Protein AF-A0A1Q2HXI7-F1 (afdb_monomer_lite)

pLDDT: mean 70.47, std 21.2, range [31.36, 97.31]

Radius of gyration: 25.27 Å; chains: 1; bounding box: 85×48×52 Å

Organism: NCBI:txid187491

Sequence (193 aa):
MLQSIVAFLFTVFSFFASLIGLDDVPLSSGNSSSDYTVTSSNPPQISPKPGLTPAGAVPASATPATTEQLNDFLASTWKPEPSFQGNTITFSAFSAVNQDRFPDFAGDGRFQVNAPGTCNGAAGAIAVVEPQFKSATLKKIGWLAVTEMACPGLEYETDLSKLFADDLEVRFDGPDTVYLVNSNVALKLNRER

InterPro domains:
  IPR038670 HslJ-like superfamily [G3DSA:2.40.128.270] (74-191)

Secondary structure (DSSP, 8-state):
----------------------------------------------PPPP--EEGGGS-TT-EEPPHHHHHHHHHS-EEESSPSTT--BEEEE--HHHHHH-GGG-STTEEEEE-TTSSS---EEEE--TTGGGSSEEEEEEEPPPP----TTHHHHHHHHHHTTS-EEEEESSSSEEEEE-SSEEEEEEE--

Structure (mmCIF, N/CA/C/O backbone):
data_AF-A0A1Q2HXI7-F1
#
_entry.id   AF-A0A1Q2HXI7-F1
#
loop_
_atom_site.group_PDB
_atom_site.id
_atom_site.type_symbol
_atom_site.label_atom_id
_atom_site.label_alt_id
_atom_site.label_comp_id
_atom_site.label_asym_id
_atom_site.label_entity_id
_atom_site.label_seq_id
_atom_site.pdbx_PDB_ins_code
_atom_site.Cartn_x
_atom_site.Cartn_y
_atom_site.Cartn_z
_atom_site.occupancy
_atom_site.B_iso_or_equiv
_atom_site.auth_seq_id
_atom_site.auth_comp_id
_atom_site.auth_asym_id
_atom_site.auth_atom_id
_atom_site.pdbx_PDB_model_num
ATOM 1 N N . MET A 1 1 ? -28.702 -30.358 -28.322 1.00 43.75 1 MET A N 1
ATOM 2 C CA . MET A 1 1 ? -28.091 -31.661 -28.664 1.00 43.75 1 MET A CA 1
ATOM 3 C C . MET A 1 1 ? -27.368 -31.518 -29.995 1.00 43.75 1 MET A C 1
ATOM 5 O O . MET A 1 1 ? -28.053 -31.387 -30.995 1.00 43.75 1 MET A O 1
ATOM 9 N N . LEU A 1 2 ? -26.032 -31.457 -29.965 1.00 36.56 2 LEU A N 1
ATOM 10 C CA . LEU A 1 2 ? -25.042 -31.717 -31.036 1.00 36.56 2 LEU A CA 1
ATOM 11 C C . LEU A 1 2 ? -23.685 -31.309 -30.413 1.00 36.56 2 LEU A C 1
ATOM 13 O O . LEU A 1 2 ? -23.475 -30.130 -30.163 1.00 36.56 2 LEU A O 1
ATOM 17 N N . GLN A 1 3 ? -22.996 -32.196 -29.694 1.00 36.84 3 GLN A N 1
ATOM 18 C CA . GLN A 1 3 ? -21.932 -33.107 -30.151 1.00 36.84 3 GLN A CA 1
ATOM 19 C C . GLN A 1 3 ? -20.717 -32.437 -30.824 1.00 36.84 3 GLN A C 1
ATOM 21 O O . GLN A 1 3 ? -20.801 -32.034 -31.975 1.00 36.84 3 GLN A O 1
ATOM 26 N N . SER A 1 4 ? -19.599 -32.491 -30.076 1.00 36.16 4 SER A N 1
ATOM 27 C CA . SER A 1 4 ? -18.215 -32.802 -30.496 1.00 36.16 4 SER A CA 1
ATOM 28 C C . SER A 1 4 ? -17.489 -31.767 -31.378 1.00 36.16 4 SER A C 1
ATOM 30 O O . SER A 1 4 ? -18.034 -31.259 -32.342 1.00 36.16 4 SER A O 1
ATOM 32 N N . ILE A 1 5 ? -16.228 -31.405 -31.115 1.00 44.72 5 ILE A N 1
ATOM 33 C CA . ILE A 1 5 ? -15.048 -32.264 -31.314 1.00 44.72 5 ILE A CA 1
ATOM 34 C C . ILE A 1 5 ? -13.875 -31.839 -30.408 1.00 44.72 5 ILE A C 1
ATOM 36 O O . ILE A 1 5 ? -13.642 -30.666 -30.131 1.00 44.72 5 ILE A O 1
ATOM 40 N N . VAL A 1 6 ? -13.158 -32.871 -29.969 1.00 37.91 6 VAL A N 1
ATOM 41 C CA . VAL A 1 6 ? -11.988 -32.919 -29.092 1.00 37.91 6 VAL A CA 1
ATOM 42 C C . VAL A 1 6 ? -10.676 -32.699 -29.868 1.00 37.91 6 VAL A C 1
ATOM 44 O O . VAL A 1 6 ? -10.537 -33.163 -30.994 1.00 37.91 6 VAL A O 1
ATOM 47 N N . ALA A 1 7 ? -9.749 -32.009 -29.195 1.00 38.38 7 ALA A N 1
ATOM 48 C CA . ALA A 1 7 ? -8.277 -32.006 -29.236 1.00 38.38 7 ALA A CA 1
ATOM 49 C C . ALA A 1 7 ? -7.478 -32.654 -30.396 1.00 38.38 7 ALA A C 1
ATOM 51 O O . ALA A 1 7 ? -7.620 -33.836 -30.685 1.00 38.38 7 ALA A O 1
ATOM 52 N N . PHE A 1 8 ? -6.470 -31.908 -30.872 1.00 35.16 8 PHE A N 1
ATOM 53 C CA . PHE A 1 8 ? -5.201 -32.376 -31.468 1.00 35.16 8 PHE A CA 1
ATOM 54 C C . PHE A 1 8 ? -4.112 -31.342 -31.086 1.00 35.16 8 PHE A C 1
ATOM 56 O O . PHE A 1 8 ? -4.282 -30.165 -31.378 1.00 35.16 8 PHE A O 1
ATOM 63 N N . LEU A 1 9 ? -3.186 -31.613 -30.155 1.00 34.84 9 LEU A N 1
ATOM 64 C CA . LEU A 1 9 ? -1.918 -32.372 -30.225 1.00 34.84 9 LEU A CA 1
ATOM 65 C C . LEU A 1 9 ? -0.755 -31.666 -30.967 1.00 34.84 9 LEU A C 1
ATOM 67 O O . LEU A 1 9 ? -0.789 -31.494 -32.176 1.00 34.84 9 LEU A O 1
ATOM 71 N N . PHE A 1 10 ? 0.285 -31.387 -30.164 1.00 35.06 10 PHE A N 1
ATOM 72 C CA . PHE A 1 10 ? 1.735 -31.287 -30.415 1.00 35.06 10 PHE A CA 1
ATOM 73 C C . PHE A 1 10 ? 2.300 -30.383 -31.523 1.00 35.06 10 PHE A C 1
ATOM 75 O O . PHE A 1 10 ? 2.240 -30.699 -32.705 1.00 35.06 10 PHE A O 1
ATOM 82 N N . THR A 1 11 ? 3.120 -29.418 -31.088 1.00 41.97 11 THR A N 1
ATOM 83 C CA . THR A 1 11 ? 4.330 -29.027 -31.829 1.00 41.97 11 THR A CA 1
ATOM 84 C C . THR A 1 11 ? 5.505 -28.891 -30.864 1.00 41.97 11 THR A C 1
ATOM 86 O O . THR A 1 11 ? 5.527 -28.010 -30.008 1.00 41.97 11 THR A O 1
ATOM 89 N N . VAL A 1 12 ? 6.463 -29.809 -30.998 1.00 40.88 12 VAL A N 1
ATOM 90 C CA . VAL A 1 12 ? 7.805 -29.752 -30.410 1.00 40.88 12 VAL A CA 1
ATOM 91 C C . VAL A 1 12 ? 8.682 -28.978 -31.390 1.00 40.88 12 VAL A C 1
ATOM 93 O O . VAL A 1 12 ? 8.798 -29.383 -32.544 1.00 40.88 12 VAL A O 1
ATOM 96 N N . PHE A 1 13 ? 9.308 -27.891 -30.942 1.00 38.28 13 PHE A N 1
ATOM 97 C CA . PHE A 1 13 ? 10.402 -27.252 -31.673 1.00 38.28 13 PHE A CA 1
ATOM 98 C C . PHE A 1 13 ? 11.733 -27.685 -31.051 1.00 38.28 13 PHE A C 1
ATOM 100 O O . PHE A 1 13 ? 12.000 -27.470 -29.872 1.00 38.28 13 PHE A O 1
ATOM 107 N N . SER A 1 14 ? 12.571 -28.327 -31.853 1.00 38.84 14 SER A N 1
ATOM 108 C CA . SER A 1 14 ? 13.992 -28.577 -31.603 1.00 38.84 14 SER A CA 1
ATOM 109 C C . SER A 1 14 ? 14.693 -28.429 -32.941 1.00 38.84 14 SER A C 1
ATOM 111 O O . SER A 1 14 ? 14.160 -28.973 -33.897 1.00 38.84 14 SER A O 1
ATOM 113 N N . PHE A 1 15 ? 15.807 -27.687 -32.985 1.00 34.84 15 PHE A N 1
ATOM 114 C CA . PHE A 1 15 ? 16.850 -27.554 -34.033 1.00 34.84 15 PHE A CA 1
ATOM 115 C C . PHE A 1 15 ? 17.408 -26.110 -33.918 1.00 34.84 15 PHE A C 1
ATOM 117 O O . PHE A 1 15 ? 16.617 -25.179 -33.853 1.00 34.84 15 PHE A O 1
ATOM 124 N N . PHE A 1 16 ? 18.702 -25.784 -33.806 1.00 40.81 16 PHE A N 1
ATOM 125 C CA . PHE A 1 16 ? 19.960 -26.418 -34.209 1.00 40.81 16 PHE A CA 1
ATOM 126 C C . PHE A 1 16 ? 21.081 -26.102 -33.197 1.00 40.81 16 PHE A C 1
ATOM 128 O O . PHE A 1 16 ? 21.228 -24.959 -32.771 1.00 40.81 16 PHE A O 1
ATOM 135 N N . ALA A 1 17 ? 21.928 -27.092 -32.904 1.00 35.31 17 ALA A N 1
ATOM 136 C CA . ALA A 1 17 ? 23.313 -26.876 -32.497 1.00 35.31 17 ALA A CA 1
ATOM 137 C C . ALA A 1 17 ? 24.189 -27.029 -33.748 1.00 35.31 17 ALA A C 1
ATOM 139 O O . ALA A 1 17 ? 24.080 -28.043 -34.438 1.00 35.31 17 ALA A O 1
ATOM 140 N N . SER A 1 18 ? 25.049 -26.050 -34.029 1.00 38.34 18 SER A N 1
ATOM 141 C CA . SER A 1 18 ? 26.099 -26.170 -35.044 1.00 38.34 18 SER A CA 1
ATOM 142 C C . SER A 1 18 ? 27.461 -25.962 -34.393 1.00 38.34 18 SER A C 1
ATOM 144 O O . SER A 1 18 ? 27.744 -24.907 -33.831 1.00 38.34 18 SER A O 1
ATOM 146 N N . LEU A 1 19 ? 28.265 -27.023 -34.478 1.00 35.91 19 LEU A N 1
ATOM 147 C CA . LEU A 1 19 ? 29.692 -27.096 -34.190 1.00 35.91 19 LEU A CA 1
ATOM 148 C C . LEU A 1 19 ? 30.504 -26.148 -35.085 1.00 35.91 19 LEU A C 1
ATOM 150 O O . LEU A 1 19 ? 30.270 -26.100 -36.292 1.00 35.91 19 LEU A O 1
ATOM 154 N N . ILE A 1 20 ? 31.565 -25.567 -34.519 1.00 47.22 20 ILE A N 1
ATOM 155 C CA . ILE A 1 20 ? 32.817 -25.273 -35.231 1.00 47.22 20 ILE A CA 1
ATOM 156 C C . ILE A 1 20 ? 33.977 -25.724 -34.316 1.00 47.22 20 ILE A C 1
ATOM 158 O O . ILE A 1 20 ? 34.183 -25.145 -33.253 1.00 47.22 20 ILE A O 1
ATOM 162 N N . GLY A 1 21 ? 34.684 -26.792 -34.707 1.00 31.48 21 GLY A N 1
ATOM 163 C CA . GLY A 1 21 ? 36.118 -27.025 -34.421 1.00 31.48 21 GLY A CA 1
ATOM 164 C C . GLY A 1 21 ? 36.905 -26.679 -35.699 1.00 31.48 21 GLY A C 1
ATOM 165 O O . GLY A 1 21 ? 36.270 -26.483 -36.732 1.00 31.48 21 GLY A O 1
ATOM 166 N N . LEU A 1 22 ? 38.228 -26.551 -35.792 1.00 35.12 22 LEU A N 1
ATOM 167 C CA . LEU A 1 22 ? 39.433 -26.862 -35.007 1.00 35.12 22 LEU A CA 1
ATOM 168 C C . LEU A 1 22 ? 40.416 -25.661 -35.203 1.00 35.12 22 LEU A C 1
ATOM 170 O O . LEU A 1 22 ? 40.120 -24.783 -36.007 1.00 35.12 22 LEU A O 1
ATOM 174 N N . ASP A 1 23 ? 41.504 -25.449 -34.455 1.00 35.28 23 ASP A N 1
ATOM 175 C CA . ASP A 1 23 ? 42.802 -26.137 -34.594 1.00 35.28 23 ASP A CA 1
ATOM 176 C C . ASP A 1 23 ? 43.780 -25.741 -33.462 1.00 35.28 23 ASP A C 1
ATOM 178 O O . ASP A 1 23 ? 43.841 -24.584 -33.039 1.00 35.28 23 ASP A O 1
ATOM 182 N N . ASP A 1 24 ? 44.571 -26.724 -33.021 1.00 39.41 24 ASP A N 1
ATOM 183 C CA . ASP A 1 24 ? 45.718 -26.648 -32.103 1.00 39.41 24 ASP A CA 1
ATOM 184 C C . ASP A 1 24 ? 47.001 -26.141 -32.794 1.00 39.41 24 ASP A C 1
ATOM 186 O O . ASP A 1 24 ? 47.374 -26.696 -33.825 1.00 39.41 24 ASP A O 1
ATOM 190 N N . VAL A 1 25 ? 47.767 -25.225 -32.169 1.00 36.28 25 VAL A N 1
ATOM 191 C CA . VAL A 1 25 ? 49.242 -25.075 -32.339 1.00 36.28 25 VAL A CA 1
ATOM 192 C C . VAL A 1 25 ? 49.869 -24.516 -31.029 1.00 36.28 25 VAL A C 1
ATOM 194 O O . VAL A 1 25 ? 49.248 -23.660 -30.397 1.00 36.28 25 VAL A O 1
ATOM 197 N N . PRO A 1 26 ? 51.061 -24.977 -30.568 1.00 38.78 26 PRO A N 1
ATOM 198 C CA . PRO A 1 26 ? 51.420 -24.993 -29.143 1.00 38.78 26 PRO A CA 1
ATOM 199 C C . PRO A 1 26 ? 52.303 -23.838 -28.613 1.00 38.78 26 PRO A C 1
ATOM 201 O O . PRO A 1 26 ? 52.951 -23.101 -29.350 1.00 38.78 26 PRO A O 1
ATOM 204 N N . LEU A 1 27 ? 52.317 -23.782 -27.273 1.00 42.19 27 LEU A N 1
ATOM 205 C CA . LEU A 1 27 ? 53.151 -23.082 -26.275 1.00 42.19 27 LEU A CA 1
ATOM 206 C C . LEU A 1 27 ? 54.453 -22.374 -26.717 1.00 42.19 27 LEU A C 1
ATOM 208 O O . LEU A 1 27 ? 55.395 -23.003 -27.193 1.00 42.19 27 LEU A O 1
ATOM 212 N N . SER A 1 28 ? 54.589 -21.109 -26.291 1.00 32.56 28 SER A N 1
ATOM 213 C CA . SER A 1 28 ? 55.872 -20.522 -25.878 1.00 32.56 28 SER A CA 1
ATOM 214 C C . SER A 1 28 ? 55.696 -19.685 -24.607 1.00 32.56 28 SER A C 1
ATOM 216 O O . SER A 1 28 ? 54.832 -18.817 -24.515 1.00 32.56 28 SER A O 1
ATOM 218 N N . SER A 1 29 ? 56.542 -19.986 -23.627 1.00 39.00 29 SER A N 1
ATOM 219 C CA . SER A 1 29 ? 56.650 -19.402 -22.294 1.00 39.00 29 SER A CA 1
ATOM 220 C C . SER A 1 29 ? 56.973 -17.906 -22.306 1.00 39.00 29 SER A C 1
ATOM 222 O O . SER A 1 29 ? 57.976 -17.491 -22.886 1.00 39.00 29 SER A O 1
ATOM 224 N N . GLY A 1 30 ? 56.190 -17.126 -21.562 1.00 31.36 30 GLY A N 1
ATOM 225 C CA . GLY A 1 30 ? 56.492 -15.747 -21.198 1.00 31.36 30 GLY A CA 1
ATOM 226 C C . GLY A 1 30 ? 56.004 -15.481 -19.781 1.00 31.36 30 GLY A C 1
ATOM 227 O O . GLY A 1 30 ? 54.820 -15.251 -19.561 1.00 31.36 30 GLY A O 1
ATOM 228 N N . ASN A 1 31 ? 56.922 -15.546 -18.817 1.00 38.25 31 ASN A N 1
ATOM 229 C CA . ASN A 1 31 ? 56.696 -15.073 -17.458 1.00 38.25 31 ASN A CA 1
ATOM 230 C C . ASN A 1 31 ? 56.321 -13.589 -17.503 1.00 38.25 31 ASN A C 1
ATOM 232 O O . ASN A 1 31 ? 57.149 -12.747 -17.845 1.00 38.25 31 ASN A O 1
ATOM 236 N N . SER A 1 32 ? 55.107 -13.255 -17.084 1.00 33.91 32 SER A N 1
ATOM 237 C CA . SER A 1 32 ? 54.831 -11.984 -16.422 1.00 33.91 32 SER A CA 1
ATOM 238 C C . SER A 1 32 ? 53.697 -12.190 -15.436 1.00 33.91 32 SER A C 1
ATOM 240 O O . SER A 1 32 ? 52.542 -12.390 -15.796 1.00 33.91 32 SER A O 1
ATOM 242 N N . SER A 1 33 ? 54.105 -12.201 -14.170 1.00 43.28 33 SER A N 1
ATOM 243 C CA . SER A 1 33 ? 53.243 -12.109 -13.008 1.00 43.28 33 SER A CA 1
ATOM 244 C C . SER A 1 33 ? 52.355 -10.878 -13.147 1.00 43.28 33 SER A C 1
ATOM 246 O O . SER A 1 33 ? 52.829 -9.748 -13.274 1.00 43.28 33 SER A O 1
ATOM 248 N N . SER A 1 34 ? 51.056 -11.109 -13.152 1.00 34.44 34 SER A N 1
ATOM 249 C CA . SER A 1 34 ? 50.068 -10.135 -12.728 1.00 34.44 34 SER A CA 1
ATOM 250 C C . SER A 1 34 ? 49.009 -10.946 -12.007 1.00 34.44 34 SER A C 1
ATOM 252 O O . SER A 1 34 ? 48.129 -11.544 -12.621 1.00 34.44 34 SER A O 1
ATOM 254 N N . ASP A 1 35 ? 49.189 -11.044 -10.693 1.00 34.19 35 ASP A N 1
ATOM 255 C CA . ASP A 1 35 ? 48.159 -11.468 -9.758 1.00 34.19 35 ASP A CA 1
ATOM 256 C C . ASP A 1 35 ? 46.945 -10.552 -9.943 1.00 34.19 35 ASP A C 1
ATOM 258 O O . ASP A 1 35 ? 46.860 -9.465 -9.371 1.00 34.19 35 ASP A O 1
ATOM 262 N N . TYR A 1 36 ? 45.988 -10.978 -10.761 1.00 35.16 36 TYR A N 1
ATOM 263 C CA . TYR A 1 36 ? 44.629 -10.471 -10.667 1.00 35.16 36 TYR A CA 1
ATOM 264 C C . TYR A 1 36 ? 43.922 -11.353 -9.655 1.00 35.16 36 TYR A C 1
ATOM 266 O O . TYR A 1 36 ? 43.255 -12.332 -9.991 1.00 35.16 36 TYR A O 1
ATOM 274 N N . THR A 1 37 ? 44.092 -11.016 -8.383 1.00 32.53 37 THR A N 1
ATOM 275 C CA . THR A 1 37 ? 43.175 -11.479 -7.355 1.00 32.53 37 THR A CA 1
ATOM 276 C C . THR A 1 37 ? 41.802 -10.945 -7.746 1.00 32.53 37 THR A C 1
ATOM 278 O O . THR A 1 37 ? 41.500 -9.769 -7.553 1.00 32.53 37 THR A O 1
ATOM 281 N N . VAL A 1 38 ? 40.956 -11.794 -8.331 1.00 39.12 38 VAL A N 1
ATOM 282 C CA . VAL A 1 38 ? 39.518 -11.537 -8.391 1.00 39.12 38 VAL A CA 1
ATOM 283 C C . VAL A 1 38 ? 39.011 -11.686 -6.960 1.00 39.12 38 VAL A C 1
ATOM 285 O O . VAL A 1 38 ? 38.424 -12.692 -6.575 1.00 39.12 38 VAL A O 1
ATOM 288 N N . THR A 1 39 ? 39.259 -10.677 -6.130 1.00 38.84 39 THR A N 1
ATOM 289 C CA . THR A 1 39 ? 38.436 -10.421 -4.954 1.00 38.84 39 THR A CA 1
ATOM 290 C C . THR A 1 39 ? 37.095 -9.917 -5.467 1.00 38.84 39 THR A C 1
ATOM 292 O O . THR A 1 39 ? 36.809 -8.725 -5.466 1.00 38.84 39 THR A O 1
ATOM 295 N N . SER A 1 40 ? 36.254 -10.848 -5.925 1.00 43.62 40 SER A N 1
ATOM 296 C CA . SER A 1 40 ? 34.808 -10.645 -5.908 1.00 43.62 40 SER A CA 1
ATOM 297 C C . SER A 1 40 ? 34.375 -10.713 -4.445 1.00 43.62 40 SER A C 1
ATOM 299 O O . SER A 1 40 ? 33.889 -11.726 -3.952 1.00 43.62 40 SER A O 1
ATOM 301 N N . SER A 1 41 ? 34.672 -9.648 -3.704 1.00 42.66 41 SER A N 1
ATOM 302 C CA . SER A 1 41 ? 34.328 -9.492 -2.292 1.00 42.66 41 SER A CA 1
ATOM 303 C C . SER A 1 41 ? 33.027 -8.716 -2.120 1.00 42.66 41 SER A C 1
ATOM 305 O O . SER A 1 41 ? 32.874 -7.995 -1.140 1.00 42.66 41 SER A O 1
ATOM 307 N N . ASN A 1 42 ? 32.089 -8.855 -3.058 1.00 41.44 42 ASN A N 1
ATOM 308 C CA . ASN A 1 42 ? 30.696 -8.552 -2.778 1.00 41.44 42 ASN A CA 1
ATOM 309 C C . ASN A 1 42 ? 29.934 -9.878 -2.772 1.00 41.44 42 ASN A C 1
ATOM 311 O O . ASN A 1 42 ? 29.746 -10.462 -3.843 1.00 41.44 42 ASN A O 1
ATOM 315 N N . PRO A 1 43 ? 29.507 -10.389 -1.598 1.00 42.59 43 PRO A N 1
ATOM 316 C CA . PRO A 1 43 ? 28.489 -11.433 -1.583 1.00 42.59 43 PRO A CA 1
ATOM 317 C C . PRO A 1 43 ? 27.288 -10.947 -2.411 1.00 42.59 43 PRO A C 1
ATOM 319 O O . PRO A 1 43 ? 27.071 -9.731 -2.481 1.00 42.59 43 PRO A O 1
ATOM 322 N N . PRO A 1 44 ? 26.506 -11.842 -3.048 1.00 43.09 44 PRO A N 1
ATOM 323 C CA . PRO A 1 44 ? 25.262 -11.426 -3.682 1.00 43.09 44 PRO A CA 1
ATOM 324 C C . PRO A 1 44 ? 24.482 -10.615 -2.649 1.00 43.09 44 PRO A C 1
ATOM 326 O O . PRO A 1 44 ? 24.187 -11.123 -1.565 1.00 43.09 44 PRO A O 1
ATOM 329 N N . GLN A 1 45 ? 24.242 -9.329 -2.933 1.00 46.25 45 GLN A N 1
ATOM 330 C CA . GLN A 1 45 ? 23.394 -8.508 -2.082 1.00 46.25 45 GLN A CA 1
ATOM 331 C C . GLN A 1 45 ? 22.036 -9.196 -2.071 1.00 46.25 45 GLN A C 1
ATOM 333 O O . GLN A 1 45 ? 21.282 -9.103 -3.039 1.00 46.25 45 GLN A O 1
ATOM 338 N N . ILE A 1 46 ? 21.753 -9.923 -0.989 1.00 49.25 46 ILE A N 1
ATOM 339 C CA . ILE A 1 46 ? 20.420 -10.420 -0.686 1.00 49.25 46 ILE A CA 1
ATOM 340 C C . ILE A 1 46 ? 19.568 -9.161 -0.643 1.00 49.25 46 ILE A C 1
ATOM 342 O O . ILE A 1 46 ? 19.712 -8.337 0.263 1.00 49.25 46 ILE A O 1
ATOM 346 N N . SER A 1 47 ? 18.766 -8.952 -1.685 1.00 52.53 47 SER A N 1
ATOM 347 C CA . SER A 1 47 ? 17.816 -7.854 -1.669 1.00 52.53 47 SER A CA 1
ATOM 348 C C . SER A 1 47 ? 16.883 -8.142 -0.498 1.00 52.53 47 SER A C 1
ATOM 350 O O . SER A 1 47 ? 16.355 -9.253 -0.421 1.00 52.53 47 SER A O 1
ATOM 352 N N . PRO A 1 48 ? 16.723 -7.224 0.469 1.00 55.09 48 PRO A N 1
ATOM 353 C CA . PRO A 1 48 ? 15.730 -7.427 1.504 1.00 55.09 48 PRO A CA 1
ATOM 354 C C . PRO A 1 48 ? 14.393 -7.636 0.798 1.00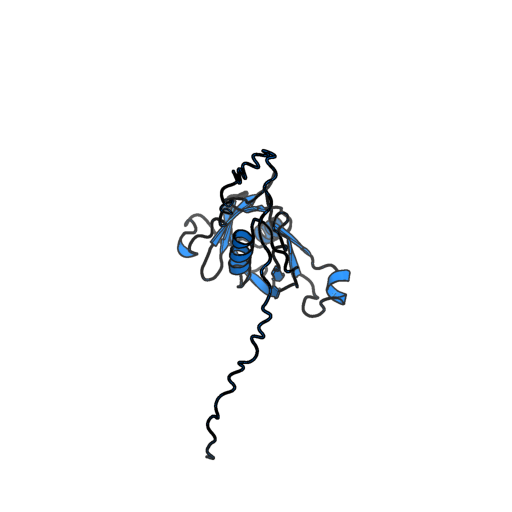 55.09 48 PRO A C 1
ATOM 356 O O . PRO A 1 48 ? 14.058 -6.899 -0.127 1.00 55.09 48 PRO A O 1
ATOM 359 N N . LYS A 1 49 ? 13.653 -8.668 1.195 1.00 63.62 49 LYS A N 1
ATOM 360 C CA . LYS A 1 49 ? 12.260 -8.802 0.776 1.00 63.62 49 LYS A CA 1
ATOM 361 C C . LYS A 1 49 ? 11.463 -7.673 1.429 1.00 63.62 49 LYS A C 1
ATOM 363 O O . LYS A 1 49 ? 11.799 -7.291 2.557 1.00 63.62 49 LYS A O 1
ATOM 368 N N . PRO A 1 50 ? 10.417 -7.135 0.784 1.00 60.59 50 PRO A N 1
ATOM 369 C CA . PRO A 1 50 ? 9.470 -6.302 1.499 1.00 60.59 50 PRO A CA 1
ATOM 370 C C . PRO A 1 50 ? 8.886 -7.167 2.612 1.00 60.59 50 PRO A C 1
ATOM 372 O O . PRO A 1 50 ? 8.785 -8.389 2.473 1.00 60.59 50 PRO A O 1
ATOM 375 N N . GLY A 1 51 ? 8.527 -6.553 3.732 1.00 73.81 51 GLY A N 1
ATOM 376 C CA . GLY A 1 51 ? 8.018 -7.254 4.911 1.00 73.81 51 GLY A CA 1
ATOM 377 C C . GLY A 1 51 ? 6.592 -7.733 4.710 1.00 73.81 51 GLY A C 1
ATOM 378 O O . GLY A 1 51 ? 5.741 -7.451 5.547 1.00 73.81 51 GLY A O 1
ATOM 379 N N . LEU A 1 52 ? 6.318 -8.401 3.586 1.00 84.25 52 LEU A N 1
ATOM 380 C CA . LEU A 1 52 ? 5.027 -8.987 3.307 1.00 84.25 52 LEU A CA 1
ATOM 381 C C . LEU A 1 52 ? 4.762 -10.073 4.334 1.00 84.25 52 LEU A C 1
ATOM 383 O O . LEU A 1 52 ? 5.463 -11.085 4.408 1.00 84.25 52 LEU A O 1
ATOM 387 N N . THR A 1 53 ? 3.728 -9.848 5.123 1.00 88.69 53 THR A N 1
ATOM 388 C CA . THR A 1 53 ? 3.203 -10.828 6.061 1.00 88.69 53 THR A CA 1
ATOM 389 C C . THR A 1 53 ? 1.915 -11.415 5.497 1.00 88.69 53 THR A C 1
ATOM 391 O O . THR A 1 53 ? 1.306 -10.825 4.604 1.00 88.69 53 THR A O 1
ATOM 394 N N . PRO A 1 54 ? 1.469 -12.590 5.967 1.00 90.75 54 PRO A N 1
ATOM 395 C CA . PRO A 1 54 ? 0.131 -13.071 5.644 1.00 90.75 54 PRO A CA 1
ATOM 396 C C . PRO A 1 54 ? -0.928 -12.025 6.018 1.00 90.75 54 PRO A C 1
ATOM 398 O O . PRO A 1 54 ? -0.808 -11.395 7.067 1.00 90.75 54 PRO A O 1
ATOM 401 N N . ALA A 1 55 ? -1.994 -11.878 5.225 1.00 86.69 55 ALA A N 1
ATOM 402 C CA . ALA A 1 55 ? -3.043 -10.879 5.484 1.00 86.69 55 ALA A CA 1
ATOM 403 C C . ALA A 1 55 ? -3.645 -10.968 6.907 1.00 86.69 55 ALA A C 1
ATOM 405 O O . ALA A 1 55 ? -3.967 -9.954 7.521 1.00 86.69 55 ALA A O 1
ATOM 406 N N . GLY A 1 56 ? -3.734 -12.177 7.477 1.00 84.38 56 GLY A N 1
ATOM 407 C CA . GLY A 1 56 ? -4.209 -12.407 8.849 1.00 84.38 56 GLY A CA 1
ATOM 408 C C . GLY A 1 56 ? -3.233 -12.012 9.968 1.00 84.38 56 GLY A C 1
ATOM 409 O O . GLY A 1 56 ? -3.599 -12.102 11.135 1.00 84.38 56 GLY A O 1
ATOM 410 N N . ALA A 1 57 ? -2.004 -11.599 9.643 1.00 89.94 57 ALA A N 1
ATOM 411 C CA . ALA A 1 57 ? -1.001 -11.149 10.612 1.00 89.94 57 ALA A CA 1
ATOM 412 C C . ALA A 1 57 ? -1.086 -9.642 10.921 1.00 89.94 57 ALA A C 1
ATOM 414 O O . ALA A 1 57 ? -0.312 -9.139 11.736 1.00 89.94 57 ALA A O 1
ATOM 415 N N . VAL A 1 58 ? -2.006 -8.916 10.276 1.00 92.44 58 VAL A N 1
ATOM 416 C CA . VAL A 1 58 ? -2.281 -7.504 10.569 1.00 92.44 58 VAL A CA 1
ATOM 417 C C . VAL A 1 58 ? -2.791 -7.371 12.015 1.00 92.44 58 VAL A C 1
ATOM 419 O O . VAL A 1 58 ? -3.688 -8.127 12.402 1.00 92.44 58 VAL A O 1
ATOM 422 N N . PRO A 1 59 ? -2.260 -6.436 12.828 1.00 94.50 59 PRO A N 1
ATOM 423 C CA . PRO A 1 59 ? -2.700 -6.257 14.209 1.00 94.50 59 PRO A CA 1
ATOM 424 C C . PRO A 1 59 ? -4.202 -5.993 14.327 1.00 94.50 59 PRO A C 1
ATOM 426 O O . PRO A 1 59 ? -4.785 -5.272 13.521 1.00 94.50 59 PRO A O 1
ATOM 429 N N . ALA A 1 60 ? -4.822 -6.508 15.390 1.00 94.00 60 ALA A N 1
ATOM 430 C CA . ALA A 1 60 ? -6.248 -6.297 15.652 1.00 94.00 60 ALA A CA 1
ATOM 431 C C . ALA A 1 60 ? -6.614 -4.824 15.938 1.00 94.00 60 ALA A C 1
ATOM 433 O O . ALA A 1 60 ? -7.785 -4.466 15.853 1.00 94.00 60 ALA A O 1
ATOM 434 N N . SER A 1 61 ? -5.631 -3.980 16.277 1.00 95.44 61 SER A N 1
ATOM 435 C CA . SER A 1 61 ? -5.798 -2.528 16.421 1.00 95.44 61 SER A CA 1
ATOM 436 C C . SER A 1 61 ? -5.929 -1.798 15.085 1.00 95.44 61 SER A C 1
ATOM 438 O O . SER A 1 61 ? -6.430 -0.676 15.071 1.00 95.44 61 SER A O 1
ATOM 440 N N . ALA A 1 62 ? -5.506 -2.412 13.975 1.00 96.62 62 ALA A N 1
ATOM 441 C CA . ALA A 1 62 ? -5.555 -1.786 12.667 1.00 96.62 62 ALA A CA 1
ATOM 442 C C . ALA A 1 62 ? -6.989 -1.802 12.120 1.00 96.62 62 ALA A C 1
ATOM 444 O O . ALA A 1 62 ? -7.544 -2.864 11.819 1.00 96.62 62 ALA A O 1
ATOM 445 N N . THR A 1 63 ? -7.590 -0.626 11.962 1.00 95.12 63 THR A N 1
ATOM 446 C CA . THR A 1 63 ? -8.980 -0.492 11.509 1.00 95.12 63 THR A CA 1
ATOM 447 C C . THR A 1 63 ? -9.055 -0.058 10.049 1.00 95.12 63 THR A C 1
ATOM 449 O O . THR A 1 63 ? -8.194 0.705 9.610 1.00 95.12 63 THR A O 1
ATOM 452 N N . PRO A 1 64 ? -10.089 -0.474 9.294 1.00 93.62 64 PRO A N 1
ATOM 453 C CA . PRO A 1 64 ? -10.326 0.034 7.944 1.00 93.62 64 PRO A CA 1
ATOM 454 C C . PRO A 1 64 ? -10.348 1.571 7.922 1.00 93.62 64 PRO A C 1
ATOM 456 O O . PRO A 1 64 ? -10.945 2.189 8.804 1.00 93.62 64 PRO A O 1
ATOM 459 N N . ALA A 1 65 ? -9.685 2.176 6.936 1.00 91.56 65 ALA A N 1
ATOM 460 C CA . ALA A 1 65 ? -9.614 3.626 6.775 1.00 91.56 65 ALA A CA 1
ATOM 461 C C . ALA A 1 65 ? -11.003 4.269 6.609 1.00 91.56 65 ALA A C 1
ATOM 463 O O . ALA A 1 65 ? -11.851 3.760 5.869 1.00 91.56 65 ALA A O 1
ATOM 464 N N . THR A 1 66 ? -11.219 5.427 7.240 1.00 89.62 66 THR A N 1
ATOM 465 C CA . THR A 1 66 ? -12.327 6.323 6.870 1.00 89.62 66 THR A CA 1
ATOM 466 C C . THR A 1 66 ? -12.043 7.024 5.541 1.00 89.62 66 THR A C 1
ATOM 468 O O . THR A 1 66 ? -10.914 7.017 5.048 1.00 89.62 66 THR A O 1
ATOM 471 N N . THR A 1 67 ? -13.050 7.693 4.977 1.00 85.31 67 THR A N 1
ATOM 472 C CA . THR A 1 67 ? -12.894 8.543 3.787 1.00 85.31 67 THR A CA 1
ATOM 473 C C . THR A 1 67 ? -11.774 9.571 3.952 1.00 85.31 67 THR A C 1
ATOM 475 O O . THR A 1 67 ? -10.937 9.736 3.069 1.00 85.31 67 THR A O 1
ATOM 478 N N . GLU A 1 68 ? -11.746 10.269 5.087 1.00 87.25 68 GLU A N 1
ATOM 479 C CA . GLU A 1 68 ? -10.775 11.326 5.374 1.00 87.25 68 GLU A CA 1
ATOM 480 C C . GLU A 1 68 ? -9.364 10.753 5.491 1.00 87.25 68 GLU A C 1
ATOM 482 O O . GLU A 1 68 ? -8.424 11.309 4.927 1.00 87.25 68 GLU A O 1
ATOM 487 N N . GLN A 1 69 ? -9.226 9.609 6.165 1.00 91.69 69 GLN A N 1
ATOM 488 C CA . GLN A 1 69 ? -7.953 8.903 6.288 1.00 91.69 69 GLN A CA 1
ATOM 489 C C . GLN A 1 69 ? -7.461 8.368 4.944 1.00 91.69 69 GLN A C 1
ATOM 491 O O . GLN A 1 69 ? -6.266 8.399 4.679 1.00 91.69 69 GLN A O 1
ATOM 496 N N . LEU A 1 70 ? -8.361 7.901 4.076 1.00 89.12 70 LEU A N 1
ATOM 497 C CA . LEU A 1 70 ? -7.995 7.439 2.741 1.00 89.12 70 LEU A CA 1
ATOM 498 C C . LEU A 1 70 ? -7.523 8.601 1.854 1.00 89.12 70 LEU A C 1
ATOM 500 O O . LEU A 1 70 ? -6.541 8.459 1.130 1.00 89.12 70 LEU A O 1
ATOM 504 N N . ASN A 1 71 ? -8.175 9.763 1.944 1.00 87.12 71 ASN A N 1
ATOM 505 C CA . ASN A 1 71 ? -7.733 10.975 1.251 1.00 87.12 71 ASN A CA 1
ATOM 506 C C . ASN A 1 71 ? -6.350 11.433 1.732 1.00 87.12 71 ASN A C 1
ATOM 508 O O . ASN A 1 71 ? -5.479 11.724 0.915 1.00 87.12 71 ASN A O 1
ATOM 512 N N . ASP A 1 72 ? -6.132 11.453 3.047 1.00 90.81 72 ASP A N 1
ATOM 513 C CA . ASP A 1 72 ? -4.829 11.767 3.638 1.00 90.81 72 ASP A CA 1
ATOM 514 C C . ASP A 1 72 ? -3.759 10.729 3.257 1.00 90.81 72 ASP A C 1
ATOM 516 O O . ASP A 1 72 ? -2.638 11.095 2.904 1.00 90.81 72 ASP A O 1
ATOM 520 N N . PHE A 1 73 ? -4.114 9.442 3.225 1.00 92.44 73 PHE A N 1
ATOM 521 C CA . PHE A 1 73 ? -3.245 8.367 2.748 1.00 92.44 73 PHE A CA 1
ATOM 522 C C . PHE A 1 73 ? -2.770 8.612 1.312 1.00 92.44 73 PHE A C 1
ATOM 524 O O . PHE A 1 73 ? -1.568 8.560 1.057 1.00 92.44 73 PHE A O 1
ATOM 531 N N . LEU A 1 74 ? -3.690 8.917 0.393 1.00 89.94 74 LEU A N 1
ATOM 532 C CA . LEU A 1 74 ? -3.381 9.157 -1.021 1.00 89.94 74 LEU A CA 1
ATOM 533 C C . LEU A 1 74 ? -2.571 10.441 -1.242 1.00 89.94 74 LEU A C 1
ATOM 535 O O . LEU A 1 74 ? -1.798 10.514 -2.191 1.00 89.94 74 LEU A O 1
ATOM 539 N N . ALA A 1 75 ? -2.721 11.439 -0.370 1.00 90.75 75 ALA A N 1
ATOM 540 C CA . ALA A 1 75 ? -1.959 12.686 -0.424 1.00 90.75 75 ALA A CA 1
ATOM 541 C C . ALA A 1 75 ? -0.559 12.590 0.217 1.00 90.75 75 ALA A C 1
ATOM 543 O O . ALA A 1 75 ? 0.216 13.544 0.130 1.00 90.75 75 ALA A O 1
ATOM 544 N N . SER A 1 76 ? -0.239 11.470 0.869 1.00 93.94 76 SER A N 1
ATOM 545 C CA . SER A 1 76 ? 0.965 11.313 1.688 1.00 93.94 76 SER A CA 1
ATOM 546 C C . SER A 1 76 ? 2.028 10.427 1.048 1.00 93.94 76 SER A C 1
ATOM 548 O O . SER A 1 76 ? 1.759 9.620 0.156 1.00 93.94 76 SER A O 1
ATOM 550 N N . THR A 1 77 ? 3.249 10.554 1.568 1.00 94.56 77 THR A N 1
ATOM 551 C CA . THR A 1 77 ? 4.367 9.669 1.241 1.00 94.56 77 THR A CA 1
ATOM 552 C C . THR A 1 77 ? 4.565 8.632 2.336 1.00 94.56 77 THR A C 1
ATOM 554 O O . THR A 1 77 ? 4.580 8.945 3.529 1.00 94.56 77 THR A O 1
ATOM 557 N N . TRP A 1 78 ? 4.736 7.381 1.921 1.00 94.75 78 TRP A N 1
ATOM 558 C CA . TRP A 1 78 ? 4.779 6.236 2.816 1.00 94.75 78 TRP A CA 1
ATOM 559 C C . TRP A 1 78 ? 6.040 5.415 2.607 1.00 94.75 78 TRP A C 1
ATOM 561 O O . TRP A 1 78 ? 6.406 5.087 1.487 1.00 94.75 78 TRP A O 1
ATOM 571 N N . LYS A 1 79 ? 6.694 5.022 3.690 1.00 93.81 79 LYS A N 1
ATOM 572 C CA . LYS A 1 79 ? 7.885 4.183 3.676 1.00 93.81 79 LYS A CA 1
ATOM 573 C C . LYS A 1 79 ? 7.526 2.749 4.061 1.00 93.81 79 LYS A C 1
ATOM 575 O O . LYS A 1 79 ? 7.049 2.537 5.179 1.00 93.81 79 LYS A O 1
ATOM 580 N N . PRO A 1 80 ? 7.765 1.755 3.193 1.00 91.12 80 PRO A N 1
ATOM 581 C CA . PRO A 1 80 ? 7.541 0.363 3.555 1.00 91.12 80 PRO A CA 1
ATOM 582 C C . PRO A 1 80 ? 8.474 -0.125 4.660 1.00 91.12 80 PRO A C 1
ATOM 584 O O . PRO A 1 80 ? 9.597 0.363 4.802 1.00 91.12 80 PRO A O 1
ATOM 587 N N . GLU A 1 81 ? 8.032 -1.129 5.413 1.00 89.44 81 GLU A N 1
ATOM 588 C CA . GLU A 1 81 ? 8.838 -1.776 6.446 1.00 89.44 81 GLU A CA 1
ATOM 589 C C . GLU A 1 81 ? 9.051 -3.277 6.156 1.00 89.44 81 GLU A C 1
ATOM 591 O O . GLU A 1 81 ? 8.075 -4.024 6.070 1.00 89.44 81 GLU A O 1
ATOM 596 N N . PRO A 1 82 ? 10.312 -3.747 6.036 1.00 86.81 82 PRO A N 1
ATOM 597 C CA . PRO A 1 82 ? 11.522 -2.956 5.825 1.00 86.81 82 PRO A CA 1
ATOM 598 C C . PRO A 1 82 ? 11.501 -2.185 4.495 1.00 86.81 82 PRO A C 1
ATOM 600 O O . PRO A 1 82 ? 10.883 -2.589 3.507 1.00 86.81 82 PRO A O 1
ATOM 603 N N . SER A 1 83 ? 12.241 -1.079 4.478 1.00 84.06 83 SER A N 1
ATOM 604 C CA . SER A 1 83 ? 12.495 -0.289 3.274 1.00 84.06 83 SER A CA 1
ATOM 605 C C . SER A 1 83 ? 13.754 -0.800 2.576 1.00 84.06 83 SER A C 1
ATOM 607 O O . SER A 1 83 ? 14.740 -1.155 3.225 1.00 84.06 83 SER A O 1
ATOM 609 N N . PHE A 1 84 ? 13.730 -0.808 1.248 1.00 81.88 84 PHE A N 1
ATOM 610 C CA . PHE A 1 84 ? 14.874 -1.089 0.395 1.00 81.88 84 PHE A CA 1
ATOM 611 C C . PHE A 1 84 ? 15.424 0.219 -0.172 1.00 81.88 84 PHE A C 1
ATOM 613 O O . PHE A 1 84 ? 14.694 0.968 -0.805 1.00 81.88 84 PHE A O 1
ATOM 620 N N . GLN A 1 85 ? 16.704 0.515 0.072 1.00 82.06 85 GLN A N 1
ATOM 621 C CA . GLN A 1 85 ? 17.373 1.734 -0.421 1.00 82.06 85 GLN A CA 1
ATOM 622 C C . GLN A 1 85 ? 16.647 3.055 -0.089 1.00 82.06 85 GLN A C 1
ATOM 624 O O . GLN A 1 85 ? 16.802 4.048 -0.791 1.00 82.06 85 GLN A O 1
ATOM 629 N N . GLY A 1 86 ? 15.864 3.086 0.995 1.00 82.06 86 GLY A N 1
ATOM 630 C CA . GLY A 1 86 ? 15.086 4.271 1.357 1.00 82.06 86 GLY A CA 1
ATOM 631 C C . GLY A 1 86 ? 13.883 4.519 0.447 1.00 82.06 86 GLY A C 1
ATOM 632 O O . GLY A 1 86 ? 13.400 5.643 0.407 1.00 82.06 86 GLY A O 1
ATOM 633 N N . ASN A 1 87 ? 13.407 3.496 -0.269 1.00 84.50 87 ASN A N 1
ATOM 634 C CA . ASN A 1 87 ? 12.237 3.600 -1.126 1.00 84.50 87 ASN A CA 1
ATOM 635 C C . ASN A 1 87 ? 10.996 4.073 -0.361 1.00 84.50 87 ASN A C 1
ATOM 637 O O . ASN A 1 87 ? 10.794 3.762 0.819 1.00 84.50 87 ASN A O 1
ATOM 641 N N . THR A 1 88 ? 10.135 4.761 -1.096 1.00 90.38 88 THR A N 1
ATOM 642 C CA . THR A 1 88 ? 8.848 5.257 -0.619 1.00 90.38 88 THR A CA 1
ATOM 643 C C . THR A 1 88 ? 7.750 4.825 -1.580 1.00 90.38 88 THR A C 1
ATOM 645 O O . THR A 1 88 ? 8.025 4.253 -2.632 1.00 90.38 88 THR A O 1
ATOM 648 N N . ILE A 1 89 ? 6.499 5.037 -1.193 1.00 89.12 89 ILE A N 1
ATOM 649 C CA . ILE A 1 89 ? 5.299 4.813 -1.984 1.00 89.12 89 ILE A CA 1
ATOM 650 C C . ILE A 1 89 ? 4.481 6.100 -1.926 1.00 89.12 89 ILE A C 1
ATOM 652 O O . ILE A 1 89 ? 4.182 6.603 -0.841 1.00 89.12 89 ILE A 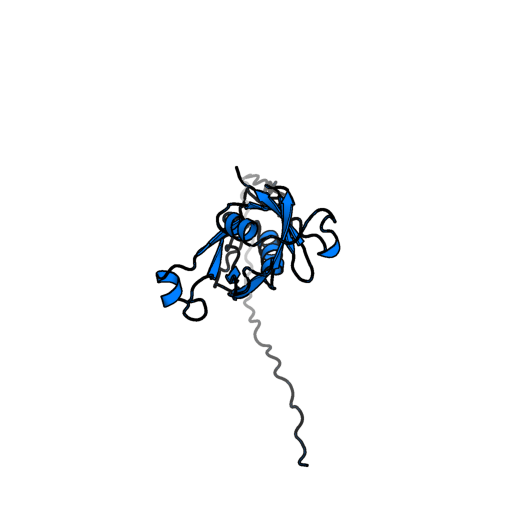O 1
ATOM 656 N N . THR A 1 90 ? 4.119 6.624 -3.091 1.00 89.06 90 THR A N 1
ATOM 657 C CA . THR A 1 90 ? 3.215 7.766 -3.248 1.00 89.06 90 THR A CA 1
ATOM 658 C C . THR A 1 90 ? 2.119 7.437 -4.249 1.00 89.06 90 THR A C 1
ATOM 660 O O . THR A 1 90 ? 2.247 6.522 -5.068 1.00 89.06 90 THR A O 1
ATOM 663 N N . PHE A 1 91 ? 1.038 8.209 -4.202 1.00 87.19 91 PHE A N 1
ATOM 664 C CA . PHE A 1 91 ? -0.101 8.057 -5.095 1.00 87.19 91 PHE A CA 1
ATOM 665 C C . PHE A 1 91 ? -0.328 9.377 -5.818 1.00 87.19 91 PHE A C 1
ATOM 667 O O . PHE A 1 91 ? -0.630 10.396 -5.206 1.00 87.19 91 PHE A O 1
ATOM 674 N N . SER A 1 92 ? -0.155 9.383 -7.135 1.00 82.88 92 SER A N 1
ATOM 675 C CA . SER A 1 92 ? -0.376 10.580 -7.946 1.00 82.88 92 SER A CA 1
ATOM 676 C C . SER A 1 92 ? -1.651 10.427 -8.751 1.00 82.88 92 SER A C 1
ATOM 678 O O . SER A 1 92 ? -1.839 9.400 -9.406 1.00 82.88 92 SER A O 1
ATOM 680 N N . ALA A 1 93 ? -2.498 11.455 -8.752 1.00 82.00 93 ALA A N 1
ATOM 681 C CA . ALA A 1 93 ? -3.670 11.485 -9.617 1.00 82.00 93 ALA A CA 1
ATOM 682 C C . ALA A 1 93 ? -3.269 11.223 -11.077 1.00 82.00 93 ALA A C 1
ATOM 684 O O . ALA A 1 93 ? -2.239 11.711 -11.557 1.00 82.00 93 ALA A O 1
ATOM 685 N N . PHE A 1 94 ? -4.079 10.440 -11.784 1.00 75.56 94 PHE A N 1
ATOM 686 C CA . PHE A 1 94 ? -3.814 10.094 -13.173 1.00 75.56 94 PHE A CA 1
ATOM 687 C C . PHE A 1 94 ? -4.004 11.336 -14.061 1.00 75.56 94 PHE A C 1
ATOM 689 O O . PHE A 1 94 ? -5.126 11.724 -14.391 1.00 75.56 94 PHE A O 1
ATOM 696 N N . SER A 1 95 ? -2.892 12.009 -14.382 1.00 72.19 95 SER A N 1
ATOM 697 C CA . SER A 1 95 ? -2.892 13.290 -15.104 1.00 72.19 95 SER A CA 1
ATOM 698 C C . SER A 1 95 ? -3.552 13.189 -16.483 1.00 72.19 95 SER A C 1
ATOM 700 O O . SER A 1 95 ? -3.493 12.137 -17.113 1.00 72.19 95 SER A O 1
ATOM 702 N N . ALA A 1 96 ? -4.103 14.296 -16.998 1.00 67.00 96 ALA A N 1
ATOM 703 C CA . ALA A 1 96 ? -4.706 14.348 -18.337 1.00 67.00 96 ALA A CA 1
ATOM 704 C C . ALA A 1 96 ? -3.754 13.844 -19.445 1.00 67.00 96 ALA A C 1
ATOM 706 O O . ALA A 1 96 ? -4.169 13.115 -20.336 1.00 67.00 96 ALA A O 1
ATOM 707 N N . VAL A 1 97 ? -2.453 14.131 -19.324 1.00 65.88 97 VAL A N 1
ATOM 708 C CA . VAL A 1 97 ? -1.423 13.638 -20.258 1.00 65.88 97 VAL A CA 1
ATOM 709 C C . VAL A 1 97 ? -1.316 12.108 -20.231 1.00 65.88 97 VAL A C 1
ATOM 711 O O . VAL A 1 97 ? -1.107 11.474 -21.264 1.00 65.88 97 VAL A O 1
ATOM 714 N N . ASN A 1 98 ? -1.482 11.494 -19.058 1.00 68.62 98 ASN A N 1
ATOM 715 C CA . ASN A 1 98 ? -1.510 10.039 -18.934 1.00 68.62 98 ASN A CA 1
ATOM 716 C C . ASN A 1 98 ? -2.843 9.453 -19.417 1.00 68.62 98 ASN A C 1
ATOM 718 O O . ASN A 1 98 ? -2.841 8.342 -19.937 1.00 68.62 98 ASN A O 1
ATOM 722 N N . GLN A 1 99 ? -3.955 10.185 -19.298 1.00 71.62 99 GLN A N 1
ATOM 723 C CA . GLN A 1 99 ? -5.269 9.750 -19.790 1.00 71.62 99 GLN A CA 1
ATOM 724 C C . GLN A 1 99 ? -5.284 9.590 -21.314 1.00 71.62 99 GLN A C 1
ATOM 726 O O . GLN A 1 99 ? -5.785 8.583 -21.803 1.00 71.62 99 GLN A O 1
ATOM 731 N N . ASP A 1 100 ? -4.658 10.507 -22.056 1.00 72.44 100 ASP A N 1
ATOM 732 C CA . ASP A 1 100 ? -4.553 10.397 -23.518 1.00 72.44 100 ASP A CA 1
ATOM 733 C C . ASP A 1 100 ? -3.738 9.167 -23.950 1.00 72.44 100 ASP A C 1
ATOM 735 O O . ASP A 1 100 ? -4.037 8.517 -24.952 1.00 72.44 100 ASP A O 1
ATOM 739 N N . ARG A 1 101 ? -2.699 8.826 -23.177 1.00 71.62 101 ARG A N 1
ATOM 740 C CA . ARG A 1 101 ? -1.837 7.664 -23.437 1.00 71.62 101 ARG A CA 1
ATOM 741 C C . ARG A 1 101 ? -2.467 6.343 -22.987 1.00 71.62 101 ARG A C 1
ATOM 743 O O . ARG A 1 101 ? -2.158 5.298 -23.554 1.00 71.62 101 ARG A O 1
ATOM 750 N N . PHE A 1 102 ? -3.318 6.391 -21.967 1.00 74.50 102 PHE A N 1
ATOM 751 C CA . PHE A 1 102 ? -3.910 5.236 -21.303 1.00 74.50 102 PHE A CA 1
ATOM 752 C C . PHE A 1 102 ? -5.408 5.485 -21.040 1.00 74.50 102 PHE A C 1
ATOM 754 O O . PHE A 1 102 ? -5.817 5.646 -19.886 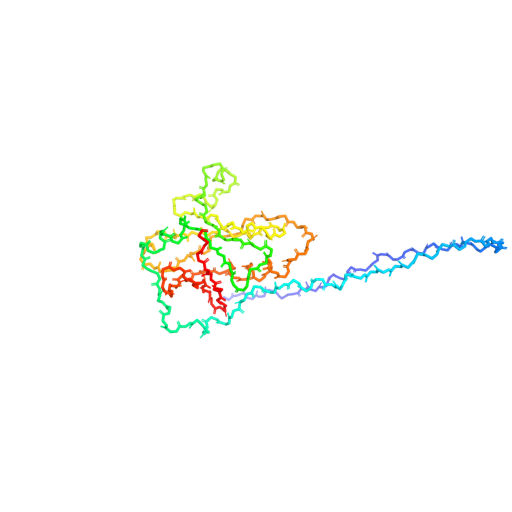1.00 74.50 102 PHE A O 1
ATOM 761 N N . PRO A 1 103 ? -6.245 5.510 -22.092 1.00 73.94 103 PRO A N 1
ATOM 762 C CA . PRO A 1 103 ? -7.652 5.907 -21.985 1.00 73.94 103 PRO A CA 1
ATOM 763 C C . PRO A 1 103 ? -8.481 4.974 -21.094 1.00 73.94 103 PRO A C 1
ATOM 765 O O . PRO A 1 103 ? -9.408 5.425 -20.425 1.00 73.94 103 PRO A O 1
ATOM 768 N N . ASP A 1 104 ? -8.105 3.697 -20.987 1.00 73.31 104 ASP A N 1
ATOM 769 C CA . ASP A 1 104 ? -8.761 2.725 -20.095 1.00 73.31 104 ASP A CA 1
ATOM 770 C C . ASP A 1 104 ? -8.585 3.070 -18.599 1.00 73.31 104 ASP A C 1
ATOM 772 O O . ASP A 1 104 ? -9.352 2.639 -17.729 1.00 73.31 104 ASP A O 1
ATOM 776 N N . PHE A 1 105 ? -7.588 3.905 -18.301 1.00 71.50 105 PHE A N 1
ATOM 777 C CA . PHE A 1 105 ? -7.268 4.423 -16.976 1.00 71.50 105 PHE A CA 1
ATOM 778 C C . PHE A 1 105 ? -7.728 5.876 -16.795 1.00 71.50 105 PHE A C 1
ATOM 780 O O . PHE A 1 105 ? -7.391 6.491 -15.786 1.00 71.50 105 PHE A O 1
ATOM 787 N N . ALA A 1 106 ? -8.500 6.432 -17.735 1.00 70.50 106 ALA A N 1
ATOM 788 C CA . ALA A 1 106 ? -9.032 7.784 -17.638 1.00 70.50 106 ALA A CA 1
ATOM 789 C C . ALA A 1 106 ? -10.262 7.879 -16.722 1.00 70.50 106 ALA A C 1
ATOM 791 O O . ALA A 1 106 ? -11.073 6.953 -16.613 1.00 70.50 106 ALA A O 1
ATOM 792 N N . GLY A 1 107 ? -10.404 9.026 -16.059 1.00 70.81 107 GLY A N 1
ATOM 793 C CA . GLY A 1 107 ? -11.513 9.342 -15.161 1.00 70.81 107 GLY A CA 1
ATOM 794 C C . GLY A 1 107 ? -11.055 9.806 -13.781 1.00 70.81 107 GLY A C 1
ATOM 795 O O . GLY A 1 107 ? -9.920 9.565 -13.366 1.00 70.81 107 GLY A O 1
ATOM 796 N N . ASP A 1 108 ? -11.966 10.470 -13.079 1.00 72.06 108 ASP A N 1
ATOM 797 C CA . ASP A 1 108 ? -11.730 10.990 -11.734 1.00 72.06 108 ASP A CA 1
ATOM 798 C C . ASP A 1 108 ? -11.510 9.856 -10.716 1.00 72.06 108 ASP A C 1
ATOM 800 O O . ASP A 1 108 ? -11.949 8.720 -10.911 1.00 72.06 108 ASP A O 1
ATOM 804 N N . GLY A 1 109 ? -10.791 10.153 -9.627 1.00 74.56 109 GLY A N 1
ATOM 805 C CA . GLY A 1 109 ? -10.535 9.190 -8.543 1.00 74.56 109 GLY A CA 1
ATOM 806 C C . GLY A 1 109 ? -9.510 8.097 -8.872 1.00 74.56 109 GLY A C 1
ATOM 807 O O . GLY A 1 109 ? -9.410 7.098 -8.157 1.00 74.56 109 GLY A O 1
ATOM 808 N N . ARG A 1 110 ? -8.731 8.255 -9.946 1.00 80.31 110 ARG A N 1
ATOM 809 C CA . ARG A 1 110 ? -7.711 7.284 -10.367 1.00 80.31 110 ARG A CA 1
ATOM 810 C C . ARG A 1 110 ? -6.315 7.749 -9.994 1.00 80.31 110 ARG A C 1
ATOM 812 O O . ARG A 1 110 ? -5.955 8.905 -10.214 1.00 80.31 110 ARG A O 1
ATOM 819 N N . PHE A 1 111 ? -5.523 6.827 -9.460 1.00 82.25 111 PHE A N 1
ATOM 820 C CA . PHE A 1 111 ? -4.192 7.093 -8.942 1.00 82.25 111 PHE A CA 1
ATOM 821 C C . PHE A 1 111 ? -3.180 6.110 -9.527 1.00 82.25 111 PHE A C 1
ATOM 823 O O . PHE A 1 111 ? -3.374 4.895 -9.559 1.00 82.25 111 PHE A O 1
ATOM 830 N N . GLN A 1 112 ? -2.055 6.646 -9.969 1.00 81.38 112 GLN A N 1
ATOM 831 C CA . GLN A 1 112 ? -0.865 5.857 -10.225 1.00 81.38 112 GLN A CA 1
ATOM 832 C C . GLN A 1 112 ? -0.120 5.648 -8.907 1.00 81.38 112 GLN A C 1
ATOM 834 O O . GLN A 1 112 ? 0.092 6.602 -8.156 1.00 81.38 112 GLN A O 1
ATOM 839 N N . VAL A 1 113 ? 0.290 4.408 -8.648 1.00 84.44 113 VAL A N 1
ATOM 840 C CA . VAL A 1 113 ? 1.220 4.083 -7.568 1.00 84.44 113 VAL A CA 1
ATOM 841 C C . VAL A 1 113 ? 2.628 4.377 -8.062 1.00 84.44 113 VAL A C 1
ATOM 843 O O . VAL A 1 113 ? 3.030 3.901 -9.121 1.00 84.44 113 VAL A O 1
ATOM 846 N N . ASN A 1 114 ? 3.390 5.141 -7.291 1.00 80.94 114 ASN A N 1
ATOM 847 C CA . ASN A 1 114 ? 4.800 5.377 -7.557 1.00 80.94 114 ASN A CA 1
ATOM 848 C C . ASN A 1 114 ? 5.610 4.811 -6.400 1.00 80.94 114 ASN A C 1
ATOM 850 O O . ASN A 1 114 ? 5.344 5.141 -5.248 1.00 80.94 114 ASN A O 1
ATOM 854 N N . ALA A 1 115 ? 6.609 3.989 -6.709 1.00 80.69 115 ALA A N 1
ATOM 855 C CA . ALA A 1 115 ? 7.549 3.470 -5.724 1.00 80.69 115 ALA A CA 1
ATOM 856 C C . ALA A 1 115 ? 8.990 3.787 -6.156 1.00 80.69 115 ALA A C 1
ATOM 858 O O . ALA A 1 115 ? 9.646 2.942 -6.765 1.00 80.69 115 ALA A O 1
ATOM 859 N N . PRO A 1 116 ? 9.482 5.020 -5.946 1.00 71.62 116 PRO A N 1
ATOM 860 C CA . PRO A 1 116 ? 10.860 5.364 -6.284 1.00 71.62 116 PRO A CA 1
ATOM 861 C C . PRO A 1 116 ? 11.852 4.533 -5.461 1.00 71.62 116 PRO A C 1
ATOM 863 O O . PRO A 1 116 ? 11.591 4.196 -4.309 1.00 71.62 116 PRO A O 1
ATOM 866 N N . GLY A 1 117 ? 13.007 4.216 -6.048 1.00 67.75 117 GLY A N 1
ATOM 867 C CA . GLY A 1 117 ? 14.014 3.342 -5.427 1.00 67.75 117 GLY A CA 1
ATOM 868 C C . GLY A 1 117 ? 13.822 1.856 -5.740 1.00 67.75 117 GLY A C 1
ATOM 869 O O . GLY A 1 117 ? 14.621 1.027 -5.308 1.00 67.75 117 GLY A O 1
ATOM 870 N N . THR A 1 118 ? 12.798 1.513 -6.520 1.00 73.19 118 THR A N 1
ATOM 871 C CA . THR A 1 118 ? 12.676 0.202 -7.150 1.00 73.19 118 THR A CA 1
ATOM 872 C C . THR A 1 118 ? 13.278 0.250 -8.573 1.00 73.19 118 THR A C 1
ATOM 874 O O . THR A 1 118 ? 13.313 1.310 -9.197 1.00 73.19 118 THR A O 1
ATOM 877 N N . CYS A 1 119 ? 13.837 -0.864 -9.062 1.00 75.69 119 CYS A N 1
ATOM 878 C CA . CYS A 1 119 ? 14.531 -0.972 -10.356 1.00 75.69 119 CYS A CA 1
ATOM 879 C C . CYS A 1 119 ? 13.679 -0.549 -11.571 1.00 75.69 119 CYS A C 1
ATOM 881 O O . CYS A 1 119 ? 14.139 0.235 -12.395 1.00 75.69 119 CYS A O 1
ATOM 883 N N . ASN A 1 120 ? 12.446 -1.032 -11.678 1.00 72.88 120 ASN A N 1
ATOM 884 C CA . ASN A 1 120 ? 11.530 -0.801 -12.793 1.00 72.88 120 ASN A CA 1
ATOM 885 C C . ASN A 1 120 ? 10.343 0.107 -12.436 1.00 72.88 120 ASN A C 1
ATOM 887 O O . ASN A 1 120 ? 9.546 0.462 -13.306 1.00 72.88 120 ASN A O 1
ATOM 891 N N . GLY A 1 121 ? 10.236 0.500 -11.165 1.00 64.81 121 GLY A N 1
ATOM 892 C CA . GLY A 1 121 ? 9.036 1.104 -10.589 1.00 64.81 121 GLY A CA 1
ATOM 893 C C . GLY A 1 121 ? 8.013 0.045 -10.157 1.00 64.81 121 GLY A C 1
ATOM 894 O O . GLY A 1 121 ? 7.966 -1.063 -10.689 1.00 64.81 121 GLY A O 1
ATOM 895 N N . ALA A 1 122 ? 7.145 0.381 -9.198 1.00 59.28 122 ALA A N 1
ATOM 896 C CA . ALA A 1 122 ? 5.941 -0.410 -8.950 1.00 59.28 122 ALA A CA 1
ATOM 897 C C . ALA A 1 122 ? 4.887 -0.067 -10.015 1.00 59.28 122 ALA A C 1
ATOM 899 O O . ALA A 1 122 ? 4.356 1.038 -10.048 1.00 59.28 122 ALA A O 1
ATOM 900 N N . ALA A 1 123 ? 4.581 -1.027 -10.882 1.00 53.25 123 ALA A N 1
ATOM 901 C CA . ALA A 1 123 ? 3.736 -0.893 -12.071 1.00 53.25 123 ALA A CA 1
ATOM 902 C C . ALA A 1 123 ? 2.226 -0.658 -11.817 1.00 53.25 123 ALA A C 1
ATOM 904 O O . ALA A 1 123 ? 1.413 -0.855 -12.718 1.00 53.25 123 ALA A O 1
ATOM 905 N N . GLY A 1 124 ? 1.790 -0.323 -10.603 1.00 56.06 124 GLY A N 1
ATOM 906 C CA . GLY A 1 124 ? 0.367 -0.350 -10.249 1.00 56.06 124 GLY A CA 1
ATOM 907 C C . GLY A 1 124 ? -0.399 0.903 -10.684 1.00 56.06 124 GLY A C 1
ATOM 908 O O . GLY A 1 124 ? -0.056 2.008 -10.268 1.00 56.06 124 GLY A O 1
ATOM 909 N N . ALA A 1 125 ? -1.490 0.743 -11.439 1.00 56.06 125 ALA A N 1
ATOM 910 C CA . ALA A 1 125 ? -2.556 1.744 -11.489 1.00 56.06 125 ALA A CA 1
ATOM 911 C C . ALA A 1 125 ? -3.739 1.262 -10.646 1.00 56.06 125 ALA A C 1
ATOM 913 O O . ALA A 1 125 ? -4.302 0.183 -10.861 1.00 56.06 125 ALA A O 1
ATOM 914 N N . ILE A 1 126 ? -4.130 2.090 -9.686 1.00 63.62 126 ILE A N 1
ATOM 915 C CA . ILE A 1 126 ? -5.240 1.820 -8.781 1.00 63.62 126 ILE A CA 1
ATOM 916 C C . ILE A 1 126 ? -6.315 2.892 -8.963 1.00 63.62 126 ILE A C 1
ATOM 918 O O . ILE A 1 126 ? -6.037 4.046 -9.276 1.00 63.62 126 ILE A O 1
ATOM 922 N N . ALA A 1 127 ? -7.571 2.521 -8.781 1.00 57.41 127 ALA A N 1
ATOM 923 C CA . ALA A 1 127 ? -8.652 3.476 -8.637 1.00 57.41 127 ALA A CA 1
ATOM 924 C C . ALA A 1 127 ? -9.176 3.447 -7.217 1.00 57.41 127 ALA A C 1
ATOM 926 O O . ALA A 1 127 ? -9.381 2.391 -6.621 1.00 57.41 127 ALA A O 1
ATOM 927 N N . VAL A 1 128 ? -9.531 4.625 -6.736 1.00 58.88 128 VAL A N 1
ATOM 928 C CA . VAL A 1 128 ? -10.641 4.735 -5.808 1.00 58.88 128 VAL A CA 1
ATOM 929 C C . VAL A 1 128 ? -11.887 4.718 -6.688 1.00 58.88 128 VAL A C 1
ATOM 931 O O . VAL A 1 128 ? -12.218 5.710 -7.330 1.00 58.88 128 VAL A O 1
ATOM 934 N N . VAL A 1 129 ? -12.538 3.562 -6.832 1.00 51.69 129 VAL A N 1
ATOM 935 C CA . VAL A 1 129 ? -13.763 3.499 -7.644 1.00 51.69 129 VAL A CA 1
ATOM 936 C C . VAL A 1 129 ? -14.834 4.276 -6.898 1.00 51.69 129 VAL A C 1
ATOM 938 O O . VAL A 1 129 ? -15.244 3.851 -5.834 1.00 51.69 129 VAL A O 1
ATOM 941 N N . GLU A 1 130 ? -15.324 5.400 -7.404 1.00 41.47 130 GLU A N 1
ATOM 942 C CA . GLU A 1 130 ? -16.515 6.020 -6.820 1.00 41.47 130 GLU A CA 1
ATOM 943 C C . GLU A 1 130 ? -17.765 5.134 -7.032 1.00 41.47 130 GLU A C 1
ATOM 945 O O . GLU A 1 130 ? -17.876 4.453 -8.053 1.00 41.47 130 GLU A O 1
ATOM 950 N N . PRO A 1 131 ? -18.709 5.075 -6.067 1.00 45.56 131 PRO A N 1
ATOM 951 C CA . PRO A 1 131 ? -18.832 5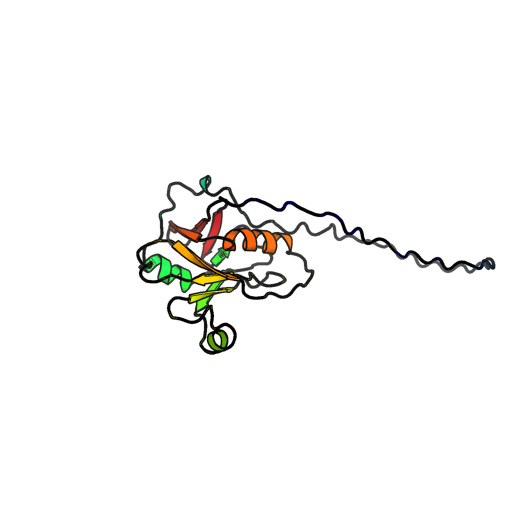.932 -4.884 1.00 45.56 131 PRO A CA 1
ATOM 952 C C . PRO A 1 131 ? -18.076 5.387 -3.651 1.00 45.56 131 PRO A C 1
ATOM 954 O O . PRO A 1 131 ? -18.457 5.651 -2.510 1.00 45.56 131 PRO A O 1
ATOM 957 N N . GLN A 1 132 ? -17.032 4.578 -3.844 1.00 47.19 132 GLN A N 1
ATOM 958 C CA . GLN A 1 132 ? -16.392 3.751 -2.815 1.00 47.19 132 GLN A CA 1
ATOM 959 C C . GLN A 1 132 ? -15.401 4.487 -1.907 1.00 47.19 132 GLN A C 1
ATOM 961 O O . GLN A 1 132 ? -14.704 3.831 -1.142 1.00 47.19 132 GLN A O 1
ATOM 966 N N . PHE A 1 133 ? -15.472 5.818 -1.810 1.00 51.88 133 PHE A N 1
ATOM 967 C CA . PHE A 1 133 ? -15.062 6.496 -0.572 1.00 51.88 133 PHE A CA 1
ATOM 968 C C . PHE A 1 133 ? -15.797 5.933 0.667 1.00 51.88 133 PHE A C 1
ATOM 970 O O . PHE A 1 133 ? -15.367 6.130 1.791 1.00 51.88 133 PHE A O 1
ATOM 977 N N . LYS A 1 134 ? -16.879 5.160 0.476 1.00 50.62 134 LYS A N 1
ATOM 978 C CA . LYS A 1 134 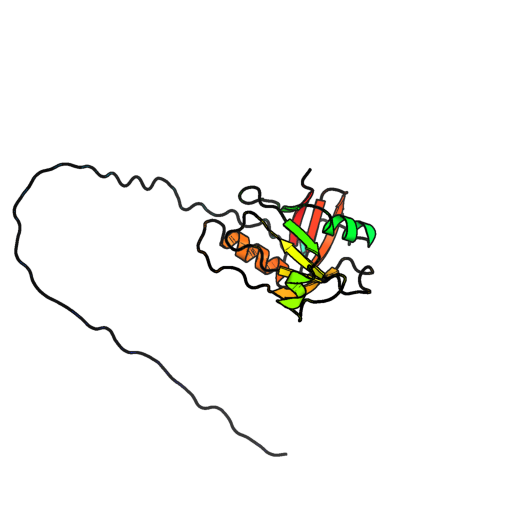? -17.544 4.364 1.523 1.00 50.62 134 LYS A CA 1
ATOM 979 C C . LYS A 1 134 ? -16.792 3.105 1.977 1.00 50.62 134 LYS A C 1
ATOM 981 O O . LYS A 1 134 ? -17.258 2.452 2.908 1.00 50.62 134 LYS A O 1
ATOM 986 N N . SER A 1 135 ? -15.703 2.714 1.321 1.00 65.00 135 SER A N 1
ATOM 987 C CA . SER A 1 135 ? -14.921 1.533 1.690 1.00 65.00 135 SER A CA 1
ATOM 988 C C . SER A 1 135 ? -13.451 1.889 1.806 1.00 65.00 135 SER A C 1
ATOM 990 O O . SER A 1 135 ? -12.927 2.626 0.980 1.00 65.00 135 SER A O 1
ATOM 992 N N . ALA A 1 136 ? -12.765 1.289 2.771 1.00 80.50 136 ALA A N 1
ATOM 993 C CA . ALA A 1 136 ? -11.319 1.389 2.930 1.00 80.50 136 ALA A CA 1
ATOM 994 C C . ALA A 1 136 ? -10.528 0.700 1.796 1.00 80.50 136 ALA A C 1
ATOM 996 O O . ALA A 1 136 ? -9.387 0.304 1.998 1.00 80.50 136 ALA A O 1
ATOM 997 N N . THR A 1 137 ? -11.134 0.472 0.628 1.00 86.56 137 THR A N 1
ATOM 998 C CA . THR A 1 137 ? -10.604 -0.380 -0.434 1.00 86.56 137 THR A CA 1
ATOM 999 C C . THR A 1 137 ? -10.224 0.438 -1.662 1.00 86.56 137 THR A C 1
ATOM 1001 O O . THR A 1 137 ? -11.052 1.120 -2.261 1.00 86.56 137 THR A O 1
ATOM 1004 N N . LEU A 1 138 ? -8.971 0.303 -2.076 1.00 86.31 138 LEU A N 1
ATOM 1005 C CA . LEU A 1 138 ? -8.435 0.728 -3.357 1.00 86.31 138 LEU A CA 1
ATOM 1006 C C . LEU A 1 138 ? -8.638 -0.415 -4.354 1.00 86.31 138 LEU A C 1
ATOM 1008 O O . LEU A 1 138 ? -8.203 -1.544 -4.126 1.00 86.31 138 LEU A O 1
ATOM 1012 N N . LYS A 1 139 ? -9.318 -0.135 -5.461 1.00 84.31 139 LYS A N 1
ATOM 1013 C CA . LYS A 1 139 ? -9.575 -1.114 -6.513 1.00 84.31 139 LYS A CA 1
ATOM 1014 C C . LYS A 1 139 ? -8.434 -1.135 -7.504 1.00 84.31 139 LYS A C 1
ATOM 1016 O O . LYS A 1 139 ? -7.987 -0.090 -7.976 1.00 84.31 139 LYS A O 1
ATOM 1021 N N . LYS A 1 140 ? -8.005 -2.324 -7.894 1.00 81.62 140 LYS A N 1
ATOM 1022 C CA . LYS A 1 140 ? -7.071 -2.436 -9.006 1.00 81.62 140 LYS A CA 1
ATOM 1023 C C . LYS A 1 140 ? -7.815 -2.198 -10.315 1.00 81.62 140 LYS A C 1
ATOM 1025 O O . LYS A 1 140 ? -8.817 -2.849 -10.594 1.00 81.62 140 LYS A O 1
ATOM 1030 N N . ILE A 1 141 ? -7.292 -1.295 -11.140 1.00 74.31 141 ILE A N 1
ATOM 1031 C CA . ILE A 1 141 ? -7.846 -1.027 -12.478 1.00 74.31 141 ILE A CA 1
ATOM 1032 C C . ILE A 1 141 ? -6.943 -1.506 -13.610 1.00 74.31 141 ILE A C 1
ATOM 1034 O O . ILE A 1 141 ? -7.408 -1.643 -14.735 1.00 74.31 141 ILE A O 1
ATOM 1038 N N . GLY A 1 142 ? -5.682 -1.825 -13.321 1.00 72.19 142 GLY A N 1
ATOM 1039 C CA . GLY A 1 142 ? -4.784 -2.467 -14.273 1.00 72.19 142 GLY A CA 1
ATOM 1040 C C . GLY A 1 142 ? -3.316 -2.236 -13.941 1.00 72.19 142 GLY A C 1
ATOM 1041 O O . GLY A 1 142 ? -2.969 -1.748 -12.866 1.00 72.19 142 GLY A O 1
ATOM 1042 N N . TRP A 1 143 ? -2.457 -2.613 -14.880 1.00 70.62 143 TRP A N 1
ATOM 1043 C CA . TRP A 1 143 ? -1.010 -2.460 -14.782 1.00 70.62 143 TRP A CA 1
ATOM 1044 C C . TRP A 1 143 ? -0.533 -1.411 -15.783 1.00 70.62 143 TRP A C 1
ATOM 1046 O O . TRP A 1 143 ? -0.938 -1.436 -16.946 1.00 70.62 143 TRP A O 1
ATOM 1056 N N . LEU A 1 144 ? 0.337 -0.509 -15.339 1.00 69.44 144 LEU A N 1
ATOM 1057 C CA . LEU A 1 144 ? 1.098 0.358 -16.231 1.00 69.44 144 LEU A CA 1
ATOM 1058 C C . LEU A 1 144 ? 2.334 -0.405 -16.698 1.00 69.44 144 LEU A C 1
ATOM 1060 O O . LEU A 1 144 ? 2.950 -1.131 -15.923 1.00 69.44 144 LEU A O 1
ATOM 1064 N N . ALA A 1 145 ? 2.701 -0.256 -17.969 1.00 65.38 145 ALA A N 1
ATOM 1065 C CA . ALA A 1 145 ? 3.933 -0.850 -18.467 1.00 65.38 145 ALA A CA 1
ATOM 1066 C C . ALA A 1 145 ? 5.130 -0.280 -17.688 1.00 65.38 145 ALA A C 1
ATOM 1068 O O . ALA A 1 145 ? 5.312 0.939 -17.638 1.00 65.38 145 ALA A O 1
ATOM 1069 N N . VAL A 1 146 ? 5.935 -1.163 -17.103 1.00 71.12 146 VAL A N 1
ATOM 1070 C CA . VAL A 1 146 ? 7.227 -0.827 -16.496 1.00 71.12 146 VAL A CA 1
ATOM 1071 C C . VAL A 1 146 ? 8.361 -1.243 -17.413 1.00 71.12 146 VAL A C 1
ATOM 1073 O O . VAL A 1 146 ? 8.167 -1.987 -18.375 1.00 71.12 146 VAL A O 1
ATOM 1076 N N . THR A 1 147 ? 9.553 -0.728 -17.143 1.00 70.06 147 THR A N 1
ATOM 1077 C CA . THR A 1 147 ? 10.764 -1.204 -17.808 1.00 70.06 147 THR A CA 1
ATOM 1078 C C . THR A 1 147 ? 11.074 -2.645 -17.384 1.00 70.06 147 THR A C 1
ATOM 1080 O O . THR A 1 147 ? 10.616 -3.102 -16.343 1.00 70.06 147 THR A O 1
ATOM 1083 N N . GLU A 1 148 ? 11.862 -3.367 -18.180 1.00 75.75 148 GLU A N 1
ATOM 1084 C CA . GLU A 1 148 ? 12.314 -4.735 -17.870 1.00 75.75 148 GLU A CA 1
ATOM 1085 C C . GLU A 1 148 ? 13.833 -4.753 -17.635 1.00 75.75 148 GLU A C 1
ATOM 1087 O O . GLU A 1 148 ? 14.594 -5.476 -18.276 1.00 75.75 148 GLU A O 1
ATOM 1092 N N . MET A 1 149 ? 14.304 -3.877 -16.750 1.00 78.44 149 MET A N 1
ATOM 1093 C CA . MET A 1 149 ? 15.709 -3.786 -16.373 1.00 78.44 149 MET A CA 1
ATOM 1094 C C . MET A 1 149 ? 16.053 -4.822 -15.303 1.00 78.44 149 MET A C 1
ATOM 1096 O O . MET A 1 149 ? 15.242 -5.157 -14.437 1.00 78.44 149 MET A O 1
ATOM 1100 N N . ALA A 1 150 ? 17.298 -5.296 -15.337 1.00 80.25 150 ALA A N 1
ATOM 1101 C CA . ALA A 1 150 ? 17.865 -6.123 -14.284 1.00 80.25 150 ALA A CA 1
ATOM 1102 C C . ALA A 1 150 ? 18.696 -5.255 -13.328 1.00 80.25 150 ALA A C 1
ATOM 1104 O O . ALA A 1 150 ? 19.776 -4.792 -13.693 1.00 80.25 150 ALA A O 1
ATOM 1105 N N . CYS A 1 151 ? 18.210 -5.053 -12.101 1.00 76.06 151 CYS A N 1
ATOM 1106 C CA . CYS A 1 151 ? 18.932 -4.329 -11.052 1.00 76.06 151 CYS A CA 1
ATOM 1107 C C . CYS A 1 151 ? 18.833 -5.049 -9.694 1.00 76.06 151 CYS A C 1
ATOM 1109 O O . CYS A 1 151 ? 17.942 -5.880 -9.487 1.00 76.06 151 CYS A O 1
ATOM 1111 N N . PRO A 1 152 ? 19.708 -4.714 -8.727 1.00 77.31 152 PRO A N 1
ATOM 1112 C CA . PRO A 1 152 ? 19.484 -5.071 -7.328 1.00 77.31 152 PRO A CA 1
ATOM 1113 C C . PRO A 1 152 ? 18.094 -4.592 -6.878 1.00 77.31 152 PRO A C 1
ATOM 1115 O O . PRO A 1 152 ? 17.711 -3.463 -7.176 1.00 77.31 152 PRO A O 1
ATOM 1118 N N . GLY A 1 153 ? 17.338 -5.433 -6.169 1.00 75.56 153 GLY A N 1
ATOM 1119 C CA . GLY A 1 153 ? 15.982 -5.111 -5.710 1.00 75.56 153 GLY A CA 1
ATOM 1120 C C . GLY A 1 153 ? 14.838 -5.744 -6.504 1.00 75.56 153 GLY A C 1
ATOM 1121 O O . GLY A 1 153 ? 13.693 -5.559 -6.111 1.00 75.56 153 GLY A O 1
ATOM 1122 N N . LEU A 1 154 ? 15.099 -6.527 -7.558 1.00 78.12 154 LEU A N 1
ATOM 1123 C CA . LEU A 1 154 ? 14.038 -7.199 -8.334 1.00 78.12 154 LEU A CA 1
ATOM 1124 C C . LEU A 1 154 ? 13.093 -8.064 -7.483 1.00 78.12 154 LEU A C 1
ATOM 1126 O O . LEU A 1 154 ? 11.887 -8.080 -7.722 1.00 78.12 154 LEU A O 1
ATOM 1130 N N . GLU A 1 155 ? 13.610 -8.764 -6.470 1.00 78.12 155 GLU A N 1
ATOM 1131 C CA . GLU A 1 155 ? 12.764 -9.526 -5.539 1.00 78.12 155 GLU A CA 1
ATOM 1132 C C . GLU A 1 155 ? 11.829 -8.606 -4.745 1.00 78.12 155 GLU A C 1
ATOM 1134 O O . GLU A 1 155 ? 10.653 -8.921 -4.563 1.00 78.12 155 GLU A O 1
ATOM 1139 N N . TYR A 1 156 ? 12.332 -7.435 -4.344 1.00 81.12 156 TYR A N 1
ATOM 1140 C CA . 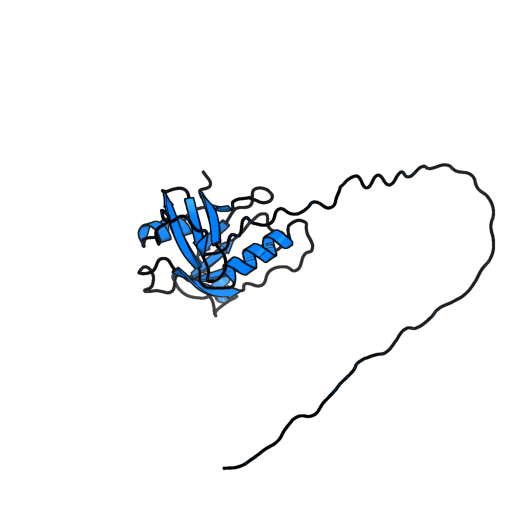TYR A 1 156 ? 11.552 -6.415 -3.655 1.00 81.12 156 TYR A CA 1
ATOM 1141 C C . TYR A 1 156 ? 10.423 -5.875 -4.540 1.00 81.12 156 TYR A C 1
ATOM 1143 O O . TYR A 1 156 ? 9.276 -5.784 -4.103 1.00 81.12 156 TYR A O 1
ATOM 1151 N N . GLU A 1 157 ? 10.718 -5.594 -5.810 1.00 80.12 157 GLU A N 1
ATOM 1152 C CA . GLU A 1 157 ? 9.702 -5.173 -6.784 1.00 80.12 157 GLU A CA 1
ATOM 1153 C C . GLU A 1 157 ? 8.660 -6.251 -7.050 1.00 80.12 157 GLU A C 1
ATOM 1155 O O . GLU A 1 157 ? 7.469 -5.961 -7.156 1.00 80.12 157 GLU A O 1
ATOM 1160 N N . THR A 1 158 ? 9.110 -7.501 -7.168 1.00 80.12 158 THR A N 1
ATOM 1161 C CA . THR A 1 158 ? 8.244 -8.651 -7.434 1.00 80.12 158 THR A CA 1
ATOM 1162 C C . THR A 1 158 ? 7.229 -8.812 -6.310 1.00 80.12 158 THR A C 1
ATOM 1164 O O . THR A 1 158 ? 6.046 -9.034 -6.558 1.00 80.12 158 THR A O 1
ATOM 1167 N N . ASP A 1 159 ? 7.672 -8.665 -5.067 1.00 82.56 159 ASP A N 1
ATOM 1168 C CA . ASP A 1 159 ? 6.808 -8.760 -3.901 1.00 82.56 159 ASP A CA 1
ATOM 1169 C C . ASP A 1 159 ? 5.861 -7.550 -3.790 1.00 82.56 159 ASP A C 1
ATOM 1171 O O . ASP A 1 159 ? 4.659 -7.746 -3.605 1.00 82.56 159 ASP A O 1
ATOM 1175 N N . LEU A 1 160 ? 6.323 -6.314 -4.028 1.00 83.75 160 LEU A N 1
ATOM 1176 C CA . LEU A 1 160 ? 5.406 -5.169 -4.159 1.00 83.75 160 LEU A CA 1
ATOM 1177 C C . LEU A 1 160 ? 4.367 -5.395 -5.266 1.00 83.75 160 LEU A C 1
ATOM 1179 O O . LEU A 1 160 ? 3.190 -5.091 -5.089 1.00 83.75 160 LEU A O 1
ATOM 1183 N N . SER A 1 161 ? 4.765 -5.994 -6.386 1.00 80.06 161 SER A N 1
ATOM 1184 C CA . SER A 1 161 ? 3.847 -6.306 -7.481 1.00 80.06 161 SER A CA 1
ATOM 1185 C C . SER A 1 161 ? 2.792 -7.337 -7.069 1.00 80.06 161 SER A C 1
ATOM 1187 O O . SER A 1 161 ? 1.641 -7.222 -7.476 1.00 80.06 161 SER A O 1
ATOM 1189 N N . LYS A 1 162 ? 3.120 -8.308 -6.206 1.00 81.25 162 LYS A N 1
ATOM 1190 C CA . LYS A 1 162 ? 2.117 -9.231 -5.638 1.00 81.25 162 LYS A CA 1
ATOM 1191 C C . LYS A 1 162 ? 1.102 -8.508 -4.760 1.00 81.25 162 LYS A C 1
ATOM 1193 O O . LYS A 1 162 ? -0.064 -8.885 -4.768 1.00 81.25 162 LYS A O 1
ATOM 1198 N N . LEU A 1 163 ? 1.527 -7.484 -4.018 1.00 86.31 163 LEU A N 1
ATOM 1199 C CA . LEU A 1 163 ? 0.619 -6.667 -3.216 1.00 86.31 163 LEU A CA 1
ATOM 1200 C C . LEU A 1 163 ? -0.395 -5.950 -4.123 1.00 86.31 163 LEU A C 1
ATOM 1202 O O . LEU A 1 163 ? -1.597 -6.140 -3.962 1.00 86.31 163 LEU A O 1
ATOM 1206 N N . PHE A 1 164 ? 0.086 -5.215 -5.129 1.00 83.69 164 PHE A N 1
ATOM 1207 C CA . PHE A 1 164 ? -0.747 -4.443 -6.067 1.00 83.69 164 PHE A CA 1
ATOM 1208 C C . PHE A 1 164 ? -1.420 -5.289 -7.169 1.00 83.69 164 PHE A C 1
ATOM 1210 O O . PHE A 1 164 ? -2.073 -4.745 -8.062 1.00 83.69 164 PHE A O 1
ATOM 1217 N N . ALA A 1 165 ? -1.274 -6.618 -7.132 1.00 79.81 165 ALA A N 1
ATOM 1218 C CA . ALA A 1 165 ? -1.908 -7.523 -8.088 1.00 79.81 165 ALA A CA 1
ATOM 1219 C C . ALA A 1 165 ? -3.421 -7.661 -7.894 1.00 79.81 165 ALA A C 1
ATOM 1221 O O . ALA A 1 165 ? -4.098 -8.032 -8.856 1.00 79.81 165 ALA A O 1
ATOM 1222 N N . ASP A 1 166 ? -3.925 -7.293 -6.720 1.00 83.44 166 ASP A N 1
ATOM 1223 C CA . ASP A 1 166 ? -5.321 -7.402 -6.309 1.00 83.44 166 ASP A CA 1
ATOM 1224 C C . ASP A 1 166 ? -5.841 -6.061 -5.763 1.00 83.44 166 ASP A C 1
ATOM 1226 O O . ASP A 1 166 ? -5.097 -5.086 -5.632 1.00 83.44 166 ASP A O 1
ATOM 1230 N N . ASP A 1 167 ? -7.130 -6.026 -5.420 1.00 87.38 167 ASP A N 1
ATOM 1231 C CA . ASP A 1 167 ? -7.705 -4.954 -4.609 1.00 87.38 167 ASP A CA 1
ATOM 1232 C C . ASP A 1 167 ? -7.006 -4.865 -3.243 1.00 87.38 167 ASP A C 1
ATOM 1234 O O . ASP A 1 167 ? -6.636 -5.881 -2.646 1.00 87.38 167 ASP A O 1
ATOM 1238 N N . LEU A 1 168 ? -6.873 -3.643 -2.732 1.00 89.25 168 LEU A N 1
ATOM 1239 C CA . LEU A 1 168 ? -6.169 -3.347 -1.490 1.00 89.25 168 LEU A CA 1
ATOM 1240 C C . LEU A 1 168 ? -7.093 -2.704 -0.473 1.00 89.25 168 LEU A C 1
ATOM 1242 O O . LEU A 1 168 ? -7.638 -1.638 -0.715 1.00 89.25 168 LEU A O 1
ATOM 1246 N N . GLU A 1 169 ? -7.218 -3.302 0.699 1.00 91.81 169 GLU A N 1
ATOM 1247 C CA . GLU A 1 169 ? -7.770 -2.653 1.876 1.00 91.81 169 GLU A CA 1
ATOM 1248 C C . GLU A 1 169 ? -6.671 -1.864 2.604 1.00 91.81 169 GLU A C 1
ATOM 1250 O O . GLU A 1 169 ? -5.587 -2.381 2.874 1.00 91.81 169 GLU A O 1
ATOM 1255 N N . VAL A 1 170 ? -6.954 -0.607 2.935 1.00 93.62 170 VAL A N 1
ATOM 1256 C CA . VAL A 1 170 ? -6.087 0.273 3.718 1.00 93.62 170 VAL A CA 1
ATOM 1257 C C . VAL A 1 170 ? -6.561 0.250 5.163 1.00 93.62 170 VAL A C 1
ATOM 1259 O O . VAL A 1 170 ? -7.690 0.645 5.462 1.00 93.62 170 VAL A O 1
ATOM 1262 N N . ARG A 1 171 ? -5.699 -0.190 6.078 1.00 95.50 171 ARG A N 1
ATOM 1263 C CA . ARG A 1 171 ? -5.990 -0.198 7.516 1.00 95.50 171 ARG A CA 1
ATOM 1264 C C . ARG A 1 171 ? -5.021 0.687 8.280 1.00 95.50 171 ARG A C 1
ATOM 1266 O O . ARG A 1 171 ? -3.817 0.551 8.109 1.00 95.50 171 ARG A O 1
ATOM 1273 N N . PHE A 1 172 ? -5.532 1.557 9.140 1.00 96.69 172 PHE A N 1
ATOM 1274 C CA . PHE A 1 172 ? -4.732 2.455 9.972 1.00 96.69 172 PHE A CA 1
ATOM 1275 C C . PHE A 1 172 ? -4.505 1.864 11.360 1.00 96.69 172 PHE A C 1
ATOM 1277 O O . PHE A 1 172 ? -5.444 1.379 11.985 1.00 96.69 172 PHE A O 1
ATOM 1284 N N . ASP A 1 173 ? -3.277 1.974 11.858 1.00 96.88 173 ASP A N 1
ATOM 1285 C CA . ASP A 1 173 ? -2.858 1.604 13.215 1.00 96.88 173 ASP A CA 1
ATOM 1286 C C . ASP A 1 173 ? -2.208 2.828 13.878 1.00 96.88 173 ASP A C 1
ATOM 1288 O O . ASP A 1 173 ? -0.998 2.914 14.090 1.00 96.88 173 ASP A O 1
ATOM 1292 N N . GLY A 1 174 ? -3.033 3.852 14.103 1.00 94.94 174 GLY A N 1
ATOM 1293 C CA . GLY A 1 174 ? -2.587 5.203 14.450 1.00 94.94 174 GLY A CA 1
ATOM 1294 C C . GLY A 1 174 ? -2.356 6.101 13.222 1.00 94.94 174 GLY A C 1
ATOM 1295 O O . GLY A 1 174 ? -2.586 5.676 12.095 1.00 94.94 174 GLY A O 1
ATOM 1296 N N . PRO A 1 175 ? -1.938 7.367 13.416 1.00 93.00 175 PRO A N 1
ATOM 1297 C CA . PRO A 1 175 ? -1.879 8.372 12.342 1.00 93.00 175 PRO A CA 1
ATOM 1298 C C . PRO A 1 175 ? -0.729 8.171 11.342 1.00 93.00 175 PRO A C 1
ATOM 1300 O O . PRO A 1 175 ? -0.814 8.611 10.193 1.00 93.00 175 PRO A O 1
ATOM 1303 N N . ASP A 1 176 ? 0.339 7.502 11.780 1.00 96.50 176 ASP A N 1
ATOM 1304 C CA . ASP A 1 176 ? 1.597 7.380 11.037 1.00 96.50 176 ASP A CA 1
ATOM 1305 C C . ASP A 1 176 ? 1.892 5.947 10.578 1.00 96.50 176 ASP A C 1
ATOM 1307 O O . ASP A 1 176 ? 2.932 5.720 9.966 1.00 96.50 176 ASP A O 1
ATOM 1311 N N . THR A 1 177 ? 0.999 4.990 10.842 1.00 97.31 177 THR A N 1
ATOM 1312 C CA . THR A 1 177 ? 1.184 3.584 10.462 1.00 97.31 177 THR A CA 1
ATOM 1313 C C . THR A 1 177 ? -0.042 3.084 9.724 1.00 97.31 177 THR A C 1
ATOM 1315 O O . THR A 1 177 ? -1.165 3.186 10.225 1.00 97.31 177 THR A O 1
ATOM 1318 N N . VAL A 1 178 ? 0.178 2.486 8.558 1.00 97.06 178 VAL A N 1
ATOM 1319 C CA . VAL A 1 178 ? -0.878 1.858 7.766 1.00 97.06 178 VAL A CA 1
ATOM 1320 C C . VAL A 1 178 ? -0.453 0.482 7.282 1.00 97.06 178 VAL A C 1
ATOM 1322 O O . VAL A 1 178 ? 0.728 0.194 7.102 1.00 97.06 178 VAL A O 1
ATOM 1325 N N . TYR A 1 179 ? -1.439 -0.369 7.044 1.00 96.19 179 TYR A N 1
ATOM 1326 C CA . TYR A 1 179 ? -1.279 -1.665 6.414 1.00 96.19 179 TYR A CA 1
ATOM 1327 C C . TYR A 1 179 ? -2.044 -1.651 5.099 1.00 96.19 179 TYR A C 1
ATOM 1329 O O . TYR A 1 179 ? -3.244 -1.372 5.073 1.00 96.19 179 TYR A O 1
ATOM 1337 N N . LEU A 1 180 ? -1.343 -1.962 4.014 1.00 93.81 180 LEU A N 1
ATOM 1338 C CA . LEU A 1 180 ? -1.958 -2.310 2.742 1.00 93.81 180 LEU A CA 1
ATOM 1339 C C . LEU A 1 180 ? -2.197 -3.808 2.734 1.00 93.81 180 LEU A C 1
ATOM 1341 O O . LEU A 1 180 ? -1.245 -4.570 2.869 1.00 93.81 180 LEU A O 1
ATOM 1345 N N . VAL A 1 181 ? -3.448 -4.224 2.602 1.00 93.19 181 VAL A N 1
ATOM 1346 C CA . VAL A 1 181 ? -3.859 -5.618 2.768 1.00 93.19 181 VAL A CA 1
ATOM 1347 C C . VAL A 1 181 ? -4.580 -6.070 1.512 1.00 93.19 181 VAL A C 1
ATOM 1349 O O . VAL A 1 181 ? -5.581 -5.473 1.135 1.00 93.19 181 VAL A O 1
ATOM 1352 N N . ASN A 1 182 ? -4.102 -7.129 0.868 1.00 90.38 182 ASN A N 1
ATOM 1353 C CA . ASN A 1 182 ? -4.871 -7.816 -0.165 1.00 90.38 182 ASN A CA 1
ATOM 1354 C C . ASN A 1 182 ? -5.369 -9.177 0.345 1.00 90.38 182 ASN A C 1
ATOM 1356 O O . ASN A 1 182 ? -5.294 -9.484 1.535 1.00 90.38 182 ASN A O 1
ATOM 1360 N N . SER A 1 183 ? -5.890 -10.006 -0.560 1.00 88.81 183 SER A N 1
ATOM 1361 C CA . SER A 1 183 ? -6.446 -11.322 -0.224 1.00 88.81 183 SER A CA 1
ATOM 1362 C C . SER A 1 183 ? -5.444 -12.294 0.425 1.00 88.81 183 SER A C 1
ATOM 1364 O O . SER A 1 183 ? -5.854 -13.197 1.153 1.00 88.81 183 SER A O 1
ATOM 1366 N N . ASN A 1 184 ? -4.140 -12.106 0.194 1.00 88.88 184 ASN A N 1
ATOM 1367 C CA . ASN A 1 184 ? -3.086 -13.052 0.561 1.00 88.88 184 ASN A CA 1
ATOM 1368 C C . ASN A 1 184 ? -2.064 -12.465 1.542 1.00 88.88 184 ASN A C 1
ATOM 1370 O O . ASN A 1 184 ? -1.612 -13.147 2.466 1.00 88.88 184 ASN A O 1
ATOM 1374 N N . VAL A 1 185 ? -1.678 -11.207 1.339 1.00 91.94 185 VAL A N 1
ATOM 1375 C CA . VAL A 1 185 ? -0.554 -10.562 2.016 1.00 91.94 185 VAL A CA 1
ATOM 1376 C C . VAL A 1 185 ? -0.916 -9.176 2.532 1.00 91.94 185 VAL A C 1
ATOM 1378 O O . VAL A 1 185 ? -1.844 -8.529 2.049 1.00 91.94 185 VAL A O 1
ATOM 1381 N N . ALA A 1 186 ? -0.140 -8.710 3.502 1.00 92.88 186 ALA A N 1
ATOM 1382 C CA . ALA A 1 186 ? -0.164 -7.350 3.997 1.00 92.88 186 ALA A CA 1
ATOM 1383 C C . ALA A 1 186 ? 1.238 -6.736 3.967 1.00 92.88 186 ALA A C 1
ATOM 1385 O O . ALA A 1 186 ? 2.231 -7.420 4.215 1.00 92.88 186 ALA A O 1
ATOM 1386 N N . LEU A 1 187 ? 1.309 -5.434 3.706 1.00 93.44 187 LEU A N 1
ATOM 1387 C CA . LEU A 1 187 ? 2.521 -4.629 3.804 1.00 93.44 187 LEU A CA 1
ATOM 1388 C C . LEU A 1 187 ? 2.307 -3.512 4.819 1.00 93.44 187 LEU A C 1
ATOM 1390 O O . LEU A 1 187 ? 1.383 -2.712 4.673 1.00 93.44 187 LEU A O 1
ATOM 1394 N N . LYS A 1 188 ? 3.193 -3.429 5.811 1.00 95.44 188 LYS A N 1
ATOM 1395 C CA . LYS A 1 188 ? 3.242 -2.297 6.737 1.00 95.44 188 LYS A CA 1
ATOM 1396 C C . LYS A 1 188 ? 3.956 -1.117 6.083 1.00 95.44 188 LYS A C 1
ATOM 1398 O O . LYS A 1 188 ? 5.053 -1.273 5.540 1.00 95.44 188 LYS A O 1
ATOM 1403 N N . LEU A 1 189 ? 3.356 0.059 6.193 1.00 95.75 189 LEU A N 1
ATOM 1404 C CA . LEU A 1 189 ? 3.933 1.330 5.797 1.00 95.75 189 LEU A CA 1
ATOM 1405 C C . LEU A 1 189 ? 3.934 2.295 6.982 1.00 95.75 189 LEU A C 1
ATOM 1407 O O . LEU A 1 189 ? 2.974 2.352 7.751 1.00 95.75 189 LEU A O 1
ATOM 1411 N N . ASN A 1 190 ? 4.989 3.094 7.083 1.00 96.81 190 ASN A N 1
ATOM 1412 C CA . ASN A 1 190 ? 5.080 4.200 8.028 1.00 96.81 190 ASN A CA 1
ATOM 1413 C C . ASN A 1 190 ? 5.101 5.520 7.259 1.00 96.81 190 ASN A C 1
ATOM 1415 O O . ASN A 1 190 ? 5.693 5.592 6.182 1.00 96.81 190 ASN A O 1
ATOM 1419 N N . ARG A 1 191 ? 4.479 6.567 7.791 1.00 96.25 191 ARG A N 1
ATOM 1420 C CA . ARG A 1 191 ? 4.479 7.884 7.153 1.00 96.25 191 ARG A CA 1
ATOM 1421 C C . ARG A 1 191 ? 5.903 8.431 7.085 1.00 96.25 191 ARG A C 1
ATOM 1423 O O . ARG A 1 191 ? 6.634 8.395 8.077 1.00 96.25 191 ARG A O 1
ATOM 1430 N N . GLU A 1 192 ? 6.296 8.931 5.920 1.00 92.69 192 GLU A N 1
ATOM 1431 C CA . GLU A 1 192 ? 7.539 9.685 5.783 1.00 92.69 192 GLU A CA 1
ATOM 1432 C C . GLU A 1 192 ? 7.317 11.117 6.295 1.00 92.69 192 GLU A C 1
ATOM 1434 O O . GLU A 1 192 ? 6.326 11.755 5.939 1.00 92.69 192 GLU A O 1
ATOM 1439 N N . ARG A 1 193 ? 8.200 11.584 7.185 1.00 81.50 193 ARG A N 1
ATOM 1440 C CA . ARG A 1 193 ? 8.134 12.910 7.818 1.00 81.50 193 ARG A CA 1
ATOM 1441 C C . ARG A 1 193 ? 9.171 13.854 7.236 1.00 81.50 193 ARG A C 1
ATOM 1443 O O . ARG A 1 193 ? 10.288 13.368 6.951 1.00 81.50 193 ARG A O 1
#

Foldseek 3Di:
DDDDDDDDDDDDDDDDDDDDDDDDDDDDDDDDDDPPPPCPVPDPPPQDAFPKDWLVVPDPLWAFDQLVLLVVVQCFWKAWVVHGPRKIKHWDWCDPVNCVVPVLQDDPQKTDIFIPPAPFTQFFIWGPPPPNSVGQKIAGSDGHDTDPDDDRCPNNSVNSNVLRVGIWTWIDNDNFWIWTGDPTIIIIIGTDD